Protein AF-B6GC47-F1 (afdb_monomer_lite)

Radius of gyration: 22.87 Å; chains: 1; bounding box: 60×39×68 Å

Structure (mmCIF, N/CA/C/O backbone):
data_AF-B6GC47-F1
#
_entry.id   AF-B6GC47-F1
#
loop_
_atom_site.group_PDB
_atom_site.id
_atom_site.type_symbol
_atom_site.label_atom_id
_atom_site.label_alt_id
_atom_site.label_comp_id
_atom_site.label_asym_id
_atom_site.label_entity_id
_atom_site.label_seq_id
_atom_site.pdbx_PDB_ins_code
_atom_site.Cartn_x
_atom_site.Cartn_y
_atom_site.Cartn_z
_atom_site.occupancy
_atom_site.B_iso_or_equiv
_atom_site.auth_seq_id
_atom_site.auth_comp_id
_atom_site.auth_asym_id
_atom_site.auth_atom_id
_atom_site.pdbx_PDB_model_num
ATOM 1 N N . MET A 1 1 ? -26.285 -20.353 0.749 1.00 41.47 1 MET A N 1
ATOM 2 C CA . MET A 1 1 ? -25.338 -20.316 -0.391 1.00 41.47 1 MET A CA 1
ATOM 3 C C . MET A 1 1 ? -26.107 -19.978 -1.659 1.00 41.47 1 MET A C 1
ATOM 5 O O . MET A 1 1 ? -26.602 -20.890 -2.302 1.00 41.47 1 MET A O 1
ATOM 9 N N . ARG A 1 2 ? -26.284 -18.678 -1.926 1.00 51.19 2 ARG A N 1
ATOM 10 C CA . ARG A 1 2 ? -26.714 -18.020 -3.178 1.00 51.19 2 ARG A CA 1
ATOM 11 C C . ARG A 1 2 ? -27.272 -16.653 -2.781 1.00 51.19 2 ARG A C 1
ATOM 13 O O . ARG A 1 2 ? -28.397 -16.567 -2.314 1.00 51.19 2 ARG A O 1
ATOM 20 N N . HIS A 1 3 ? -26.433 -15.636 -2.889 1.00 36.25 3 HIS A N 1
ATOM 21 C CA . HIS A 1 3 ? -26.833 -14.282 -3.263 1.00 36.25 3 HIS A CA 1
ATOM 22 C C . HIS A 1 3 ? -25.537 -13.534 -3.568 1.00 36.25 3 HIS A C 1
ATOM 24 O O . HIS A 1 3 ? -24.974 -12.840 -2.732 1.00 36.25 3 HIS A O 1
ATOM 30 N N . LEU A 1 4 ? -24.985 -13.813 -4.747 1.00 44.50 4 LEU A N 1
ATOM 31 C CA . LEU A 1 4 ? -24.151 -12.826 -5.412 1.00 44.50 4 LEU A CA 1
ATOM 32 C C . LEU A 1 4 ? -25.151 -11.865 -6.048 1.00 44.50 4 LEU A C 1
ATOM 34 O O . LEU A 1 4 ? -26.002 -12.297 -6.824 1.00 44.50 4 LEU A O 1
ATOM 38 N N . ASP A 1 5 ? -25.124 -10.615 -5.599 1.00 54.94 5 ASP A N 1
ATOM 39 C CA . ASP A 1 5 ? -25.923 -9.530 -6.157 1.00 54.94 5 ASP A CA 1
ATOM 40 C C . ASP A 1 5 ? -25.596 -9.376 -7.646 1.00 54.94 5 ASP A C 1
ATOM 42 O O . ASP A 1 5 ? -24.443 -9.141 -8.013 1.00 54.94 5 ASP A O 1
ATOM 46 N N . GLU A 1 6 ? -26.614 -9.456 -8.505 1.00 45.72 6 GLU A N 1
ATOM 47 C CA . GLU A 1 6 ? -26.477 -9.221 -9.951 1.00 45.72 6 GLU A CA 1
ATOM 48 C C . GLU A 1 6 ? -25.957 -7.810 -10.270 1.00 45.72 6 GLU A C 1
ATOM 50 O O . GLU A 1 6 ? -25.330 -7.593 -11.304 1.00 45.72 6 GLU A O 1
ATOM 55 N N . GLN A 1 7 ? -26.110 -6.864 -9.339 1.00 54.69 7 GLN A N 1
ATOM 56 C CA . GLN A 1 7 ? -25.558 -5.514 -9.469 1.00 54.69 7 GLN A CA 1
ATOM 57 C C . GLN A 1 7 ? -24.021 -5.464 -9.353 1.00 54.69 7 GLN A C 1
ATOM 59 O O . GLN A 1 7 ? -23.408 -4.497 -9.803 1.00 54.69 7 GLN A O 1
ATOM 64 N N . GLN A 1 8 ? -23.371 -6.496 -8.789 1.00 47.94 8 GLN A N 1
ATOM 65 C CA . GLN A 1 8 ? -21.903 -6.607 -8.794 1.00 47.94 8 GLN A CA 1
ATOM 66 C C . GLN A 1 8 ? -21.361 -7.227 -10.087 1.00 47.94 8 GLN A C 1
ATOM 68 O O . GLN A 1 8 ? -20.229 -6.925 -10.461 1.00 47.94 8 GLN A O 1
ATOM 73 N N . LEU A 1 9 ? -22.164 -8.029 -10.798 1.00 44.31 9 LEU A N 1
ATOM 74 C CA . LEU A 1 9 ? -21.812 -8.510 -12.137 1.00 44.31 9 LEU A CA 1
ATOM 75 C C . LEU A 1 9 ? -21.891 -7.395 -13.189 1.00 44.31 9 LEU A C 1
ATOM 77 O O . LEU A 1 9 ? -21.018 -7.322 -14.046 1.00 44.31 9 LEU A O 1
ATOM 81 N N . SER A 1 10 ? -22.840 -6.458 -13.084 1.00 41.75 10 SER A N 1
ATOM 82 C CA . SER A 1 10 ? -22.932 -5.339 -14.040 1.00 41.75 10 SER A CA 1
ATOM 83 C C . SER A 1 10 ? -21.765 -4.344 -13.955 1.00 41.75 10 SER A C 1
ATOM 85 O O . SER A 1 10 ? -21.499 -3.618 -14.907 1.00 41.75 10 SER A O 1
ATOM 87 N N . LEU A 1 11 ? -21.049 -4.310 -12.825 1.00 41.00 11 LEU A N 1
ATOM 88 C CA . LEU A 1 11 ? -19.820 -3.520 -12.661 1.00 41.00 11 LEU A CA 1
ATOM 89 C C . LEU A 1 11 ? -18.596 -4.211 -13.293 1.00 41.00 11 LEU A C 1
ATOM 91 O O . LEU A 1 11 ? -17.600 -3.547 -13.571 1.00 41.00 11 LEU A O 1
ATOM 95 N N . LEU A 1 12 ? -18.683 -5.525 -13.530 1.00 46.50 12 LEU A N 1
ATOM 96 C CA . LEU A 1 12 ? -17.643 -6.341 -14.161 1.00 46.50 12 LEU A CA 1
ATOM 97 C C . LEU A 1 12 ? -17.746 -6.324 -15.697 1.00 46.50 12 LEU A C 1
ATOM 99 O O . LEU A 1 12 ? -16.709 -6.235 -16.350 1.00 46.50 12 LEU A O 1
ATOM 103 N N . ASP A 1 13 ? -18.952 -6.298 -16.276 1.00 43.12 13 ASP A N 1
ATOM 104 C CA . ASP A 1 13 ? -19.114 -6.224 -17.744 1.00 43.12 13 ASP A CA 1
ATOM 105 C C . ASP A 1 13 ? -18.635 -4.884 -18.329 1.00 43.12 13 ASP A C 1
ATOM 107 O O . ASP A 1 13 ? -18.058 -4.845 -19.411 1.00 43.12 13 ASP A O 1
ATOM 111 N N . GLY A 1 14 ? -18.756 -3.780 -17.583 1.00 33.72 14 GLY A N 1
ATOM 112 C CA . GLY A 1 14 ? -18.283 -2.466 -18.040 1.00 33.72 14 GLY A CA 1
ATOM 113 C C . GLY A 1 14 ? -16.755 -2.290 -18.072 1.00 33.72 14 GLY A C 1
ATOM 114 O O . GLY A 1 14 ? -16.272 -1.297 -18.618 1.00 33.72 14 GLY A O 1
ATOM 115 N N . LEU A 1 15 ? -15.988 -3.215 -17.479 1.00 42.25 15 LEU A N 1
ATOM 116 C CA . LEU A 1 15 ? -14.522 -3.147 -17.390 1.00 42.25 15 LEU A CA 1
ATOM 117 C C . LEU A 1 15 ? -13.807 -4.177 -18.275 1.00 42.25 15 LEU A C 1
ATOM 119 O O . LEU A 1 15 ? -12.625 -3.996 -18.547 1.00 42.25 15 LEU A O 1
ATOM 123 N N . ALA A 1 16 ? -14.506 -5.213 -18.749 1.00 34.97 16 ALA A N 1
ATOM 124 C CA . ALA A 1 16 ? -13.933 -6.236 -19.624 1.00 34.97 16 ALA A CA 1
ATOM 125 C C . ALA A 1 16 ? -13.843 -5.804 -21.105 1.00 34.97 16 ALA A C 1
ATOM 127 O O . ALA A 1 16 ? -13.035 -6.350 -21.848 1.00 34.97 16 ALA A O 1
ATOM 128 N N . GLU A 1 17 ? -14.613 -4.800 -21.544 1.00 30.02 17 GLU A N 1
ATOM 129 C CA . GLU A 1 17 ? -14.630 -4.334 -22.947 1.00 30.02 17 GLU A CA 1
ATOM 130 C C . GLU A 1 17 ? -13.623 -3.210 -23.273 1.00 30.02 17 GLU A C 1
ATOM 132 O O . GLU A 1 17 ? -13.679 -2.630 -24.356 1.00 30.02 17 GLU A O 1
ATOM 137 N N . ARG A 1 18 ? -12.689 -2.869 -22.373 1.00 36.06 18 ARG A N 1
ATOM 138 C CA . ARG A 1 18 ? -11.715 -1.777 -22.609 1.00 36.06 18 ARG A CA 1
ATOM 139 C C . ARG A 1 18 ? -10.246 -2.190 -22.665 1.00 36.06 18 ARG A C 1
ATOM 141 O O . ARG A 1 18 ? -9.399 -1.308 -22.791 1.00 36.06 18 ARG A O 1
ATOM 148 N N . ASP A 1 19 ? -9.942 -3.485 -22.673 1.00 35.12 19 ASP A N 1
ATOM 149 C CA . ASP A 1 19 ? -8.585 -3.976 -22.946 1.00 35.12 19 ASP A CA 1
ATOM 150 C C . ASP A 1 19 ? -8.284 -3.974 -24.455 1.00 35.12 19 ASP A C 1
ATOM 152 O O . ASP A 1 19 ? -8.029 -4.999 -25.085 1.00 35.12 19 ASP A O 1
ATOM 156 N N . ASP A 1 20 ? -8.289 -2.776 -25.037 1.00 30.17 20 ASP A N 1
ATOM 157 C CA . ASP A 1 20 ? -7.543 -2.476 -26.253 1.00 30.17 20 ASP A CA 1
ATOM 158 C C . ASP A 1 20 ? -6.164 -1.990 -25.783 1.00 30.17 20 ASP A C 1
ATOM 160 O O . ASP A 1 20 ? -5.954 -0.812 -25.478 1.00 30.17 20 ASP A O 1
ATOM 164 N N . VAL A 1 21 ? -5.221 -2.926 -25.634 1.00 39.41 21 VAL A N 1
ATOM 165 C CA . VAL A 1 21 ? -3.818 -2.633 -25.303 1.00 39.41 21 VAL A CA 1
ATOM 166 C C . VAL A 1 21 ? -3.171 -1.963 -26.520 1.00 39.41 21 VAL A C 1
ATOM 168 O O . VAL A 1 21 ? -2.414 -2.566 -27.278 1.00 39.41 21 VAL A O 1
ATOM 171 N N . ARG A 1 22 ? -3.487 -0.683 -26.734 1.00 32.06 22 ARG A N 1
ATOM 172 C CA . ARG A 1 22 ? -2.639 0.233 -27.497 1.00 32.06 22 ARG A CA 1
ATOM 173 C C . ARG A 1 22 ? -1.556 0.737 -26.565 1.00 32.06 22 ARG A C 1
ATOM 175 O O . ARG A 1 22 ? -1.859 1.254 -25.496 1.00 32.06 22 ARG A O 1
ATOM 182 N N . GLY A 1 23 ? -0.307 0.576 -27.003 1.00 35.31 23 GLY A N 1
ATOM 183 C CA . GLY A 1 23 ? 0.889 1.050 -26.318 1.00 35.31 23 GLY A CA 1
ATOM 184 C C . GLY A 1 23 ? 0.728 2.487 -25.834 1.00 35.31 23 GLY A C 1
ATOM 185 O O . GLY A 1 23 ? 0.808 3.432 -26.614 1.00 35.31 23 GLY A O 1
ATOM 186 N N . GLY A 1 24 ? 0.474 2.624 -24.537 1.00 23.16 24 GLY A N 1
ATOM 187 C CA . GLY A 1 24 ? 0.638 3.864 -23.805 1.00 23.16 24 GLY A CA 1
ATOM 188 C C . GLY A 1 24 ? 2.094 3.966 -23.382 1.00 23.16 24 GLY A C 1
ATOM 189 O O . GLY A 1 24 ? 2.659 3.003 -22.861 1.00 23.16 24 GLY A O 1
ATOM 190 N N . ALA A 1 25 ? 2.694 5.121 -23.652 1.00 26.41 25 ALA A N 1
ATOM 191 C CA . ALA A 1 25 ? 3.994 5.515 -23.133 1.00 26.41 25 ALA A CA 1
ATOM 192 C C . ALA A 1 25 ? 4.097 5.228 -21.620 1.00 26.41 25 ALA A C 1
ATOM 194 O O . ALA A 1 25 ? 3.080 5.293 -20.922 1.00 26.41 25 ALA A O 1
ATOM 195 N N . PRO A 1 26 ? 5.295 4.913 -21.098 1.00 33.62 26 PRO A N 1
ATOM 196 C CA . PRO A 1 26 ? 5.483 4.825 -19.660 1.00 33.62 26 PRO A CA 1
ATOM 197 C C . PRO A 1 26 ? 5.098 6.171 -19.040 1.00 33.62 26 PRO A C 1
ATOM 199 O O . PRO A 1 26 ? 5.547 7.224 -19.485 1.00 33.62 26 PRO A O 1
ATOM 202 N N . ASP A 1 27 ? 4.214 6.102 -18.053 1.00 28.77 27 ASP A N 1
ATOM 203 C CA . ASP A 1 27 ? 3.726 7.224 -17.263 1.00 28.77 27 ASP A CA 1
ATOM 204 C C . ASP A 1 27 ? 4.941 7.946 -16.643 1.00 28.77 27 ASP A C 1
ATOM 206 O O . ASP A 1 27 ? 5.595 7.420 -15.742 1.00 28.77 27 ASP A O 1
ATOM 210 N N . GLU A 1 28 ? 5.286 9.134 -17.154 1.00 28.89 28 GLU A N 1
ATOM 211 C CA . GLU A 1 28 ? 6.428 9.968 -16.723 1.00 28.89 28 GLU A CA 1
ATOM 212 C C . GLU A 1 28 ? 6.291 10.500 -15.274 1.00 28.89 28 GLU A C 1
ATOM 214 O O . GLU A 1 28 ? 7.056 11.357 -14.833 1.00 28.89 28 GLU A O 1
ATOM 219 N N . ALA A 1 29 ? 5.332 9.997 -14.496 1.00 31.33 29 ALA A N 1
ATOM 220 C CA . ALA A 1 29 ? 5.039 10.452 -13.141 1.00 31.33 29 ALA A CA 1
ATOM 221 C C . ALA A 1 29 ? 5.835 9.736 -12.026 1.00 31.33 29 ALA A C 1
ATOM 223 O O . ALA A 1 29 ? 5.747 10.154 -10.871 1.00 31.33 29 ALA A O 1
ATOM 224 N N . ASP A 1 30 ? 6.630 8.702 -12.332 1.00 32.00 30 ASP A N 1
ATOM 225 C CA . ASP A 1 30 ? 7.264 7.844 -11.305 1.00 32.00 30 ASP A CA 1
ATOM 226 C C . ASP A 1 30 ? 8.731 8.219 -10.955 1.00 32.00 30 ASP A C 1
ATOM 228 O O . ASP A 1 30 ? 9.360 7.606 -10.093 1.00 32.00 30 ASP A O 1
ATOM 232 N N . GLU A 1 31 ? 9.295 9.269 -11.570 1.00 26.47 31 GLU A N 1
ATOM 233 C CA . GLU A 1 31 ? 10.715 9.668 -11.412 1.00 26.47 31 GLU A CA 1
ATOM 234 C C . GLU A 1 31 ? 10.960 10.668 -10.244 1.00 26.47 31 GLU A C 1
ATOM 236 O O . GLU A 1 31 ? 12.094 11.076 -9.983 1.00 26.47 31 GLU A O 1
ATOM 241 N N . ALA A 1 32 ? 9.928 11.079 -9.493 1.00 29.34 32 ALA A N 1
ATOM 242 C CA . ALA A 1 32 ? 10.012 12.216 -8.559 1.00 29.34 32 ALA A CA 1
ATOM 243 C C . ALA A 1 32 ? 9.685 11.901 -7.083 1.00 29.34 32 ALA A C 1
ATOM 245 O O . ALA A 1 32 ? 9.032 12.697 -6.411 1.00 29.34 32 ALA A O 1
ATOM 246 N N . HIS A 1 33 ? 10.158 10.777 -6.529 1.00 33.34 33 HIS A N 1
ATOM 247 C CA . HIS A 1 33 ? 10.000 10.485 -5.089 1.00 33.34 33 HIS A CA 1
ATOM 248 C C . HIS A 1 33 ? 11.310 10.173 -4.353 1.00 33.34 33 HIS A C 1
ATOM 250 O O . HIS A 1 33 ? 11.395 9.301 -3.489 1.00 33.34 33 HIS A O 1
ATOM 256 N N . ARG A 1 34 ? 12.360 10.948 -4.644 1.00 28.86 34 ARG A N 1
ATOM 257 C CA . ARG A 1 34 ? 13.545 11.016 -3.780 1.00 28.86 34 ARG A CA 1
ATOM 258 C C . ARG A 1 34 ? 13.278 12.010 -2.639 1.00 28.86 34 ARG A C 1
ATOM 260 O O . ARG A 1 34 ? 13.708 13.156 -2.702 1.00 28.86 34 ARG A O 1
ATOM 267 N N . ALA A 1 35 ? 12.554 11.569 -1.610 1.00 28.75 35 ALA A N 1
ATOM 268 C CA . ALA A 1 35 ? 12.318 12.344 -0.392 1.00 28.75 35 ALA A CA 1
ATOM 269 C C . ALA A 1 35 ? 13.283 11.913 0.729 1.00 28.75 35 ALA A C 1
ATOM 271 O O . ALA A 1 35 ? 13.430 10.728 1.028 1.00 28.75 35 ALA A O 1
ATOM 272 N N . ALA A 1 36 ? 13.966 12.895 1.316 1.00 29.72 36 ALA A N 1
ATOM 273 C CA . ALA A 1 36 ? 14.857 12.747 2.464 1.00 29.72 36 ALA A CA 1
ATOM 274 C C . ALA A 1 36 ? 14.075 12.386 3.749 1.00 29.72 36 ALA A C 1
ATOM 276 O O . ALA A 1 36 ? 12.905 12.758 3.863 1.00 29.72 36 ALA A O 1
ATOM 277 N N . PRO A 1 37 ? 14.693 11.707 4.737 1.00 28.89 37 PRO A N 1
ATOM 278 C CA . PRO A 1 37 ? 14.028 11.400 5.999 1.00 28.89 37 PRO A CA 1
ATOM 279 C C . PRO A 1 37 ? 13.763 12.694 6.779 1.00 28.89 37 PRO A C 1
ATOM 281 O O . PRO A 1 37 ? 14.690 13.435 7.111 1.00 28.89 37 PRO A O 1
ATOM 284 N N . CYS A 1 38 ? 12.490 12.972 7.057 1.00 25.70 38 CYS A N 1
ATOM 285 C CA . CYS A 1 38 ? 12.089 14.079 7.915 1.00 25.70 38 CYS A CA 1
ATOM 286 C C . CYS A 1 38 ? 12.293 13.666 9.379 1.00 25.70 38 CYS A C 1
ATOM 288 O O . CYS A 1 38 ? 11.806 12.625 9.819 1.00 25.70 38 CYS A O 1
ATOM 290 N N . ALA A 1 39 ? 13.076 14.454 10.111 1.00 27.45 39 ALA A N 1
ATOM 291 C CA . ALA A 1 39 ? 13.371 14.233 11.519 1.00 27.45 39 ALA A CA 1
ATOM 292 C C . ALA A 1 39 ? 12.123 14.452 12.394 1.00 27.45 39 ALA A C 1
ATOM 294 O O . ALA A 1 39 ? 11.354 15.386 12.176 1.00 27.45 39 ALA A O 1
ATOM 295 N N . ALA A 1 40 ? 11.940 13.588 13.394 1.00 32.38 40 ALA A N 1
ATOM 296 C CA . ALA A 1 40 ? 10.768 13.567 14.262 1.00 32.38 40 ALA A CA 1
ATOM 297 C C . ALA A 1 40 ? 10.849 14.523 15.475 1.00 32.38 40 ALA A C 1
ATOM 299 O O . ALA A 1 40 ? 11.910 14.692 16.073 1.00 32.38 40 ALA A O 1
ATOM 300 N N . SER A 1 41 ? 9.644 14.940 15.907 1.00 36.72 41 SER A N 1
ATOM 301 C CA . SER A 1 41 ? 9.192 15.384 17.250 1.00 36.72 41 SER A CA 1
ATOM 302 C C . SER A 1 41 ? 9.458 16.833 17.720 1.00 36.72 41 SER A C 1
ATOM 304 O O . SER A 1 41 ? 10.466 17.412 17.325 1.00 36.72 41 SER A O 1
ATOM 306 N N . PRO A 1 42 ? 8.586 17.429 18.591 1.00 46.72 42 PRO A N 1
ATOM 307 C CA . PRO A 1 42 ? 7.762 16.744 19.610 1.00 46.72 42 PRO A CA 1
ATOM 308 C C . PRO A 1 42 ? 6.267 17.138 19.782 1.00 46.72 42 PRO A C 1
ATOM 310 O O . PRO A 1 42 ? 5.848 18.256 19.516 1.00 46.72 42 PRO A O 1
ATOM 313 N N . ALA A 1 43 ? 5.526 16.168 20.345 1.00 31.00 43 ALA A N 1
ATOM 314 C CA . ALA A 1 43 ? 4.468 16.236 21.374 1.00 31.00 43 ALA A CA 1
ATOM 315 C C . ALA A 1 43 ? 3.202 17.121 21.216 1.00 31.00 43 ALA A C 1
ATOM 317 O O . ALA A 1 43 ? 3.273 18.341 21.136 1.00 31.00 43 ALA A O 1
ATOM 318 N N . CYS A 1 44 ? 2.033 16.471 21.377 1.00 28.39 44 CYS A N 1
ATOM 319 C CA . CYS A 1 44 ? 0.972 16.748 22.374 1.00 28.39 44 CYS A CA 1
ATOM 320 C C . CYS A 1 44 ? -0.462 16.586 21.839 1.00 28.39 44 CYS A C 1
ATOM 322 O O . CYS A 1 44 ? -0.900 17.301 20.949 1.00 28.39 44 CYS A O 1
ATOM 324 N N . ALA A 1 45 ? -1.186 15.708 22.541 1.00 33.78 45 ALA A N 1
ATOM 325 C CA . ALA A 1 45 ? -2.594 15.800 22.925 1.00 33.78 45 ALA A CA 1
ATOM 326 C C . ALA A 1 45 ? -3.680 15.896 21.834 1.00 33.78 45 ALA A C 1
ATOM 328 O O . ALA A 1 45 ? -3.734 16.800 21.009 1.00 33.78 45 ALA A O 1
ATOM 329 N N . SER A 1 46 ? -4.620 14.957 21.958 1.00 40.84 46 SER A N 1
ATOM 330 C CA . SER A 1 46 ? -5.964 14.922 21.379 1.00 40.84 46 SER A CA 1
ATOM 331 C C . SER A 1 46 ? -6.536 16.297 21.013 1.00 40.84 46 SER A C 1
ATOM 333 O O . SER A 1 46 ? -7.066 17.005 21.873 1.00 40.84 46 SER A O 1
ATOM 335 N N . ARG A 1 47 ? -6.502 16.636 19.722 1.00 42.97 47 ARG A N 1
ATOM 336 C CA . ARG A 1 47 ? -7.375 17.669 19.162 1.00 42.97 47 ARG A CA 1
ATOM 337 C C . ARG A 1 47 ? -8.689 17.009 18.791 1.00 42.97 47 ARG A C 1
ATOM 339 O O . ARG A 1 47 ? -8.867 16.438 17.718 1.00 42.97 47 ARG A O 1
ATOM 346 N N . ASP A 1 48 ? -9.589 17.020 19.759 1.00 46.06 48 ASP A N 1
ATOM 347 C CA . ASP A 1 48 ? -10.971 16.626 19.561 1.00 46.06 48 ASP A CA 1
ATOM 348 C C . ASP A 1 48 ? -11.654 17.735 18.744 1.00 46.06 48 ASP A C 1
ATOM 350 O O . ASP A 1 48 ? -11.841 18.847 19.236 1.00 46.06 48 ASP A O 1
ATOM 354 N N . GLY A 1 49 ? -11.913 17.478 17.457 1.00 45.66 49 GLY A N 1
ATOM 355 C CA . GLY A 1 49 ? -12.663 18.397 16.591 1.00 45.66 49 GLY A CA 1
ATOM 356 C C . GLY A 1 49 ? -12.270 18.429 15.111 1.00 45.66 49 GLY A C 1
ATOM 357 O O . GLY A 1 49 ? -13.037 18.958 14.311 1.00 45.66 49 GLY A O 1
ATOM 358 N N . ALA A 1 50 ? -11.126 17.863 14.708 1.00 56.56 50 ALA A N 1
ATOM 359 C CA . ALA A 1 50 ? -10.769 17.804 13.290 1.00 56.56 50 ALA A CA 1
ATOM 360 C C . ALA A 1 50 ? -11.670 16.793 12.559 1.00 56.56 50 ALA A C 1
ATOM 362 O O . ALA A 1 50 ? -11.673 15.594 12.858 1.00 56.56 50 ALA A O 1
ATOM 363 N N . GLN A 1 51 ? -12.477 17.291 11.623 1.00 75.00 51 GLN A N 1
ATOM 364 C CA . GLN A 1 51 ? -13.326 16.465 10.773 1.00 75.00 51 GLN A CA 1
ATOM 365 C C . GLN A 1 51 ? -12.448 15.679 9.791 1.00 75.00 51 GLN A C 1
ATOM 367 O O . GLN A 1 51 ? -11.505 16.225 9.220 1.00 75.00 51 GLN A O 1
ATOM 372 N N . ALA A 1 52 ? -12.737 14.387 9.620 1.00 83.44 52 ALA A N 1
ATOM 373 C CA . ALA A 1 52 ? -12.017 13.551 8.668 1.00 83.44 52 ALA A CA 1
ATOM 374 C C . ALA A 1 52 ? -12.258 14.065 7.242 1.00 83.44 52 ALA A C 1
ATOM 376 O O . ALA A 1 52 ? -13.409 14.267 6.853 1.00 83.44 52 ALA A O 1
ATOM 377 N N . VAL A 1 53 ? -11.187 14.263 6.474 1.00 93.62 53 VAL A N 1
ATOM 378 C CA . VAL A 1 53 ? -11.278 14.732 5.077 1.00 93.62 53 VAL A CA 1
ATOM 379 C C . VAL A 1 53 ? -11.357 13.553 4.106 1.00 93.62 53 VAL A C 1
ATOM 381 O O . VAL A 1 53 ? -11.921 13.653 3.018 1.00 93.62 53 VAL A O 1
ATOM 384 N N . ALA A 1 54 ? -10.813 12.408 4.518 1.00 94.94 54 ALA A N 1
ATOM 385 C CA . ALA A 1 54 ? -10.855 11.158 3.779 1.00 94.94 54 ALA A CA 1
ATOM 386 C C . ALA A 1 54 ? -10.795 9.959 4.734 1.00 94.94 54 ALA A C 1
ATOM 388 O O . ALA A 1 54 ? -10.525 10.091 5.932 1.00 94.94 54 ALA A O 1
ATOM 389 N N . TYR A 1 55 ? -10.991 8.773 4.171 1.00 96.44 55 TYR A N 1
ATOM 390 C CA . TYR A 1 55 ? -10.808 7.497 4.839 1.00 96.44 55 TYR A CA 1
ATOM 391 C C . TYR A 1 55 ? -9.814 6.637 4.066 1.00 96.44 55 TYR A C 1
ATOM 393 O O . TYR A 1 55 ? -9.713 6.709 2.838 1.00 96.44 55 TYR A O 1
ATOM 401 N N . VAL A 1 56 ? -9.097 5.788 4.793 1.00 97.19 56 VAL A N 1
ATOM 402 C CA . VAL A 1 56 ? -8.161 4.815 4.230 1.00 97.19 56 VAL A CA 1
ATOM 403 C C . VAL A 1 56 ? -8.424 3.421 4.768 1.00 97.19 56 VAL A C 1
ATOM 405 O O . VAL A 1 56 ? -8.801 3.244 5.924 1.00 97.19 56 VAL A O 1
ATOM 408 N N . SER A 1 57 ? -8.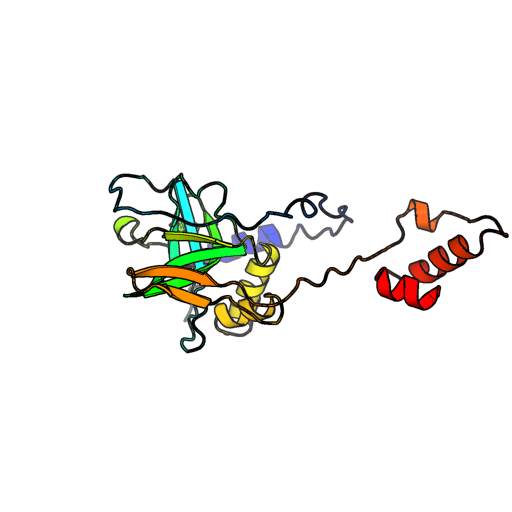206 2.427 3.916 1.00 96.31 57 SER A N 1
ATOM 409 C CA . SER A 1 57 ? -8.205 1.015 4.279 1.00 96.31 57 SER A CA 1
ATOM 410 C C . SER A 1 57 ? -6.755 0.578 4.473 1.00 96.31 57 SER A C 1
ATOM 412 O O . SER A 1 57 ? -5.931 0.748 3.570 1.00 96.31 57 SER A O 1
ATOM 414 N N . VAL A 1 58 ? -6.431 0.075 5.662 1.00 95.31 58 VAL A N 1
ATOM 415 C CA . VAL A 1 58 ? -5.060 -0.194 6.107 1.00 95.31 58 VAL A CA 1
ATOM 416 C C . VAL A 1 58 ? -4.890 -1.674 6.429 1.00 95.31 58 VAL A C 1
ATOM 418 O O . VAL A 1 58 ? -5.600 -2.228 7.268 1.00 95.31 58 VAL A O 1
ATOM 421 N N . VAL A 1 59 ? -3.912 -2.313 5.791 1.00 93.38 59 VAL A N 1
ATOM 422 C CA . VAL A 1 59 ? -3.489 -3.678 6.124 1.00 93.38 59 VAL A CA 1
ATOM 423 C C . VAL A 1 59 ? -2.396 -3.609 7.176 1.00 93.38 59 VAL A C 1
ATOM 425 O O . VAL A 1 59 ? -1.363 -2.982 6.961 1.00 93.38 59 VAL A O 1
ATOM 428 N N . ILE A 1 60 ? -2.620 -4.266 8.309 1.00 90.31 60 ILE A N 1
ATOM 429 C CA . ILE A 1 60 ? -1.654 -4.341 9.406 1.00 90.31 60 ILE A CA 1
ATOM 430 C C . ILE A 1 60 ? -0.915 -5.676 9.291 1.00 90.31 60 ILE A C 1
ATOM 432 O O . ILE A 1 60 ? -1.531 -6.740 9.368 1.00 90.31 60 ILE A O 1
ATOM 436 N N . ASP A 1 61 ? 0.402 -5.629 9.101 1.00 79.19 61 ASP A N 1
ATOM 437 C CA . ASP A 1 61 ? 1.241 -6.824 8.979 1.00 79.19 61 ASP A CA 1
ATOM 438 C C . ASP A 1 61 ? 1.789 -7.234 10.351 1.00 79.19 61 ASP A C 1
ATOM 440 O O . ASP A 1 61 ? 2.873 -6.831 10.765 1.00 79.19 61 ASP A O 1
ATOM 444 N N . ILE A 1 62 ? 1.008 -8.026 11.091 1.00 80.81 62 ILE A N 1
ATOM 445 C CA . ILE A 1 62 ? 1.466 -8.673 12.327 1.00 80.81 62 ILE A CA 1
ATOM 446 C C . ILE A 1 62 ? 1.781 -10.134 11.986 1.00 80.81 62 ILE A C 1
ATOM 448 O O . ILE A 1 62 ? 0.846 -10.918 11.835 1.00 80.81 62 ILE A O 1
ATOM 452 N N . PRO A 1 63 ? 3.059 -10.558 11.936 1.00 65.00 63 PRO A N 1
ATOM 453 C CA . PRO A 1 63 ? 3.437 -11.903 11.489 1.00 65.00 63 PRO A CA 1
ATOM 454 C C . PRO A 1 63 ? 2.757 -13.049 12.250 1.00 65.00 63 PRO A C 1
ATOM 456 O O . PRO A 1 63 ? 2.514 -14.108 11.686 1.00 65.00 63 PRO A O 1
ATOM 459 N N . ALA A 1 64 ? 2.423 -12.836 13.527 1.00 65.94 64 ALA A N 1
ATOM 460 C CA . ALA A 1 64 ? 1.755 -13.821 14.377 1.00 65.94 64 ALA A CA 1
ATOM 461 C C . ALA A 1 64 ? 0.218 -13.847 14.232 1.00 65.94 64 ALA A C 1
ATOM 463 O O . ALA A 1 64 ? -0.448 -14.624 14.917 1.00 65.94 64 ALA A O 1
ATOM 464 N N . ARG A 1 65 ? -0.375 -12.972 13.410 1.00 67.19 65 ARG A N 1
ATOM 465 C CA . ARG A 1 65 ? -1.824 -12.879 13.204 1.00 67.19 65 ARG A CA 1
ATOM 466 C C . ARG A 1 65 ? -2.127 -12.865 11.711 1.00 67.19 65 ARG A C 1
ATOM 468 O O . ARG A 1 65 ? -1.798 -11.911 11.018 1.00 67.19 65 ARG A O 1
ATOM 475 N N . ALA A 1 66 ? -2.833 -13.888 11.240 1.00 65.88 66 ALA A N 1
ATOM 476 C CA . ALA A 1 66 ? -3.382 -13.923 9.888 1.00 65.88 66 ALA A CA 1
ATOM 477 C C . ALA A 1 66 ? -4.568 -12.945 9.772 1.00 65.88 66 ALA A C 1
ATOM 479 O O . ALA A 1 66 ? -5.736 -13.334 9.818 1.00 65.88 66 ALA A O 1
ATOM 480 N N . LEU A 1 67 ? -4.270 -11.647 9.696 1.00 72.94 67 LEU A N 1
ATOM 481 C CA . LEU A 1 67 ? -5.271 -10.617 9.444 1.00 72.94 67 LEU A CA 1
ATOM 482 C C . LEU A 1 67 ? -5.665 -10.679 7.969 1.00 72.94 67 LEU A C 1
ATOM 484 O O . LEU A 1 67 ? -4.857 -10.426 7.079 1.00 72.94 67 LEU A O 1
ATOM 488 N N . SER A 1 68 ? -6.909 -11.083 7.733 1.00 71.12 68 SER A N 1
ATOM 489 C CA . SER A 1 68 ? -7.416 -11.338 6.381 1.00 71.12 68 SER A CA 1
ATOM 490 C C . SER A 1 68 ? -8.063 -10.104 5.755 1.00 71.12 68 SER A C 1
ATOM 492 O O . SER A 1 68 ? -8.083 -9.983 4.535 1.00 71.12 68 SER A O 1
ATOM 494 N N . GLU A 1 69 ? -8.546 -9.172 6.578 1.00 83.75 69 GLU A N 1
ATOM 495 C CA . GLU A 1 69 ? -9.268 -7.981 6.137 1.00 83.75 69 GLU A CA 1
ATOM 496 C C . GLU A 1 69 ? -8.513 -6.702 6.521 1.00 83.75 69 GLU A C 1
ATOM 498 O O . GLU A 1 69 ? -7.874 -6.653 7.579 1.00 83.75 69 GLU A O 1
ATOM 503 N N . PRO A 1 70 ? -8.569 -5.662 5.674 1.00 92.19 70 PRO A N 1
ATOM 504 C CA . PRO A 1 70 ? -8.018 -4.362 6.009 1.00 92.19 70 PRO A CA 1
ATOM 505 C C . PRO A 1 70 ? -8.941 -3.600 6.974 1.00 92.19 70 PRO A C 1
ATOM 507 O O . PRO A 1 70 ? -10.151 -3.810 7.017 1.00 92.19 70 PRO A O 1
ATOM 510 N N . PHE A 1 71 ? -8.364 -2.681 7.744 1.00 93.88 71 PHE A N 1
ATOM 511 C CA . PHE A 1 71 ? -9.067 -1.884 8.747 1.00 93.88 71 PHE A CA 1
ATOM 512 C C . PHE A 1 71 ? -9.242 -0.444 8.267 1.00 93.88 71 PHE A C 1
ATOM 514 O O . PHE A 1 71 ? -8.300 0.160 7.755 1.00 93.88 71 PHE A O 1
ATOM 521 N N . ALA A 1 72 ? -10.432 0.122 8.459 1.00 95.62 72 ALA A N 1
ATOM 522 C CA . ALA A 1 72 ? -10.706 1.504 8.089 1.00 95.62 72 ALA A CA 1
ATOM 523 C C . ALA A 1 72 ? -10.181 2.494 9.141 1.00 95.62 72 ALA A C 1
ATOM 525 O O . ALA A 1 72 ? -10.411 2.319 10.342 1.00 95.62 72 ALA A O 1
ATOM 526 N N . TYR A 1 73 ? -9.538 3.562 8.672 1.00 96.12 73 TYR A N 1
ATOM 527 C CA . TYR A 1 73 ? -9.081 4.683 9.485 1.00 96.12 73 TYR A CA 1
ATOM 528 C C . TYR A 1 73 ? -9.450 6.018 8.839 1.00 96.12 73 TYR A C 1
ATOM 530 O O . TYR A 1 73 ? -9.502 6.147 7.617 1.00 96.12 73 TYR A O 1
ATOM 538 N N . ALA A 1 74 ? -9.697 7.018 9.677 1.00 96.25 74 ALA A N 1
ATOM 539 C CA . ALA A 1 74 ? -9.940 8.389 9.257 1.00 96.25 74 ALA A CA 1
ATOM 540 C C . ALA A 1 74 ? -8.618 9.140 9.047 1.00 96.25 74 ALA A C 1
ATOM 542 O O . ALA A 1 74 ? -7.676 8.988 9.833 1.00 96.25 74 ALA A O 1
ATOM 543 N N . VAL A 1 75 ? -8.580 9.968 8.004 1.00 95.88 75 VAL A N 1
ATOM 544 C CA . VAL A 1 75 ? -7.459 10.844 7.654 1.00 95.88 75 VAL A CA 1
ATOM 545 C C . VAL A 1 75 ? -7.810 12.274 8.047 1.00 95.88 75 VAL A C 1
ATOM 547 O O . VAL A 1 75 ? -8.828 12.823 7.615 1.00 95.88 75 VAL A O 1
ATOM 550 N N . GLU A 1 76 ? -6.969 12.864 8.889 1.00 93.94 76 GLU A N 1
ATOM 551 C CA . GLU A 1 76 ? -7.063 14.273 9.274 1.00 93.94 76 GLU A CA 1
ATOM 552 C C . GLU A 1 76 ? -6.486 15.182 8.174 1.00 93.94 76 GLU A C 1
ATOM 554 O O . GLU A 1 76 ? -5.657 14.716 7.387 1.00 93.94 76 GLU A O 1
ATOM 559 N N . PRO A 1 77 ? -6.877 16.471 8.121 1.00 92.44 77 PRO A N 1
ATOM 560 C CA . PRO A 1 77 ? -6.388 17.404 7.101 1.00 92.44 77 PRO A CA 1
ATOM 561 C C . PRO A 1 77 ? -4.856 17.465 7.012 1.00 92.44 77 PRO A C 1
ATOM 563 O O . PRO A 1 77 ? -4.303 17.565 5.923 1.00 92.44 77 PRO A O 1
ATOM 566 N N . GLU A 1 78 ? -4.169 17.328 8.151 1.00 92.44 78 GLU A N 1
ATOM 567 C CA . GLU A 1 78 ? -2.701 17.334 8.258 1.00 92.44 78 GLU A CA 1
ATOM 568 C C . GLU A 1 78 ? -2.027 16.228 7.422 1.00 92.44 78 GLU A C 1
ATOM 570 O O . GLU A 1 78 ? -0.875 16.362 7.016 1.00 92.44 78 GLU A O 1
ATOM 575 N N . HIS A 1 79 ? -2.753 15.148 7.129 1.00 92.56 79 HIS A N 1
ATOM 576 C CA . HIS A 1 79 ? -2.251 13.980 6.411 1.00 92.56 79 HIS A CA 1
ATOM 577 C C . HIS A 1 79 ? -2.917 13.781 5.041 1.00 92.56 79 HIS A C 1
ATOM 579 O O . HIS A 1 79 ? -2.731 12.738 4.415 1.00 92.56 79 HIS A O 1
ATOM 585 N N . GLU A 1 80 ? -3.725 14.731 4.563 1.00 92.00 80 GLU A N 1
ATOM 586 C CA . GLU A 1 80 ? -4.522 14.545 3.345 1.00 92.00 80 GLU A CA 1
ATOM 587 C C . GLU A 1 80 ? -3.657 14.312 2.095 1.00 92.00 80 GLU A C 1
ATOM 589 O O . GLU A 1 80 ? -3.970 13.451 1.266 1.00 92.00 80 GLU A O 1
ATOM 594 N N . GLU A 1 81 ? -2.566 15.066 1.966 1.00 92.19 81 GLU A N 1
ATOM 595 C CA . GLU A 1 81 ? -1.663 14.982 0.816 1.00 92.19 81 GLU A CA 1
ATOM 596 C C . GLU A 1 81 ? -0.707 13.791 0.925 1.00 92.19 81 GLU A C 1
ATOM 598 O O . GLU A 1 81 ? -0.459 13.097 -0.062 1.00 92.19 81 GLU A O 1
ATOM 603 N N . SER A 1 82 ? -0.208 13.508 2.130 1.00 93.56 82 SER A N 1
ATOM 604 C CA . SER A 1 82 ? 0.800 12.473 2.375 1.00 93.56 82 SER A CA 1
ATOM 605 C C . SER A 1 82 ? 0.219 11.063 2.486 1.00 93.56 82 SER A C 1
ATOM 607 O O . SER A 1 82 ? 0.918 10.095 2.195 1.00 93.56 82 SER A O 1
ATOM 609 N N . CYS A 1 83 ? -1.051 10.906 2.868 1.00 94.88 83 CYS A N 1
ATOM 610 C CA . CYS A 1 83 ? -1.680 9.599 3.055 1.00 94.88 83 CYS A CA 1
ATOM 611 C C . CYS A 1 83 ? -2.237 9.041 1.732 1.00 94.88 83 CYS A C 1
ATOM 613 O O . CYS A 1 83 ? -3.444 9.049 1.488 1.00 94.88 83 CYS A O 1
ATOM 615 N N . GLN A 1 84 ? -1.345 8.554 0.864 1.00 96.19 84 GLN A N 1
ATOM 616 C CA . GLN A 1 84 ? -1.691 7.883 -0.398 1.00 96.19 84 GLN A CA 1
ATOM 617 C C . GLN A 1 84 ? -1.611 6.351 -0.298 1.00 96.19 84 GLN A C 1
ATOM 619 O O . GLN A 1 84 ? -1.096 5.793 0.669 1.00 96.19 84 GLN A O 1
ATOM 624 N N . VAL A 1 85 ? -2.120 5.647 -1.314 1.00 96.75 85 VAL A N 1
ATOM 625 C CA . VAL A 1 85 ? -1.972 4.183 -1.416 1.00 96.75 85 VAL A CA 1
ATOM 626 C C . VAL A 1 85 ? -0.489 3.806 -1.472 1.00 96.75 85 VAL A C 1
ATOM 628 O O . VAL A 1 85 ? 0.290 4.456 -2.160 1.00 96.75 85 VAL A O 1
ATOM 631 N N . GLY A 1 86 ? -0.109 2.760 -0.738 1.00 94.25 86 GLY A N 1
ATOM 632 C CA . GLY A 1 86 ? 1.270 2.287 -0.610 1.00 94.25 86 GLY A CA 1
ATOM 633 C C . GLY A 1 86 ? 2.016 2.833 0.600 1.00 94.25 86 GLY A C 1
ATOM 634 O O . GLY A 1 86 ? 3.005 2.237 1.023 1.00 94.25 86 GLY A O 1
ATOM 635 N N . VAL A 1 87 ? 1.560 3.952 1.164 1.00 94.50 87 VAL A N 1
ATOM 636 C CA . VAL A 1 87 ? 2.217 4.633 2.285 1.00 94.50 87 VAL A CA 1
ATOM 637 C C . VAL A 1 87 ? 2.179 3.773 3.543 1.00 94.50 87 VAL A C 1
ATOM 639 O O . VAL A 1 87 ? 1.184 3.097 3.825 1.00 94.50 87 VAL A O 1
ATOM 642 N N . THR A 1 88 ? 3.268 3.830 4.314 1.00 93.56 88 THR A N 1
ATOM 643 C CA . THR A 1 88 ? 3.321 3.208 5.639 1.00 93.56 88 THR A CA 1
ATOM 644 C C . THR A 1 88 ? 2.808 4.199 6.674 1.00 93.56 88 THR A C 1
ATOM 646 O O . THR A 1 88 ? 3.322 5.310 6.781 1.00 93.56 88 THR A O 1
ATOM 649 N N . VAL A 1 89 ? 1.808 3.800 7.451 1.00 94.88 89 VAL A N 1
ATOM 650 C CA . VAL A 1 89 ? 1.161 4.623 8.480 1.00 94.88 89 VAL A CA 1
ATOM 651 C C . VAL A 1 89 ? 1.289 3.977 9.853 1.00 94.88 89 VAL A C 1
ATOM 653 O O . VAL A 1 89 ? 1.322 2.753 9.978 1.00 94.88 89 VAL A O 1
ATOM 656 N N . LEU A 1 90 ? 1.321 4.801 10.898 1.00 94.25 90 LEU A N 1
ATOM 657 C CA . LEU A 1 90 ? 1.168 4.352 12.276 1.00 94.25 90 LEU A CA 1
ATOM 658 C C . LEU A 1 90 ? -0.301 4.427 12.661 1.00 94.25 90 LEU A C 1
ATOM 660 O O . LEU A 1 90 ? -0.929 5.486 12.584 1.00 94.25 90 LEU A O 1
ATOM 664 N N . VAL A 1 91 ? -0.852 3.305 13.114 1.00 94.50 91 VAL A N 1
ATOM 665 C CA . VAL A 1 91 ? -2.268 3.211 13.461 1.00 94.50 91 VAL A CA 1
ATOM 666 C C . VAL A 1 91 ? -2.477 2.608 14.845 1.00 94.50 91 VAL A C 1
ATOM 668 O O . VAL A 1 91 ? -1.771 1.677 15.241 1.00 94.50 91 VAL A O 1
ATOM 671 N N . PRO A 1 92 ? -3.461 3.102 15.616 1.00 94.25 92 PRO A N 1
ATOM 672 C CA . PRO A 1 92 ? -3.855 2.448 16.851 1.00 94.25 92 PRO A CA 1
ATOM 673 C C . PRO A 1 92 ? -4.551 1.114 16.545 1.00 94.25 92 PRO A C 1
ATOM 675 O O . PRO A 1 92 ? -5.606 1.073 15.903 1.00 94.25 92 PRO A O 1
ATOM 678 N N . PHE A 1 93 ? -4.011 0.021 17.082 1.00 91.25 93 PHE A N 1
ATOM 679 C CA . PHE A 1 93 ? -4.569 -1.323 16.953 1.00 91.25 93 PHE A CA 1
ATOM 680 C C . PHE A 1 93 ? -4.671 -2.005 18.323 1.00 91.25 93 PHE A C 1
ATOM 682 O O . PHE A 1 93 ? -3.684 -2.326 18.989 1.00 91.25 93 PHE A O 1
ATOM 689 N N . GLY A 1 94 ? -5.905 -2.191 18.799 1.00 88.62 94 GLY A N 1
ATOM 690 C CA . GLY A 1 94 ? -6.155 -2.624 20.175 1.00 88.62 94 GLY A CA 1
ATOM 691 C C . GLY A 1 94 ? -5.554 -1.651 21.198 1.00 88.62 94 GLY A C 1
ATOM 692 O O . GLY A 1 94 ? -5.983 -0.501 21.276 1.00 88.62 94 GLY A O 1
ATOM 693 N N . ARG A 1 95 ? -4.581 -2.133 21.985 1.00 87.38 95 ARG A N 1
ATOM 694 C CA . ARG A 1 95 ? -3.853 -1.371 23.025 1.00 87.38 95 ARG A CA 1
ATOM 695 C C . ARG A 1 95 ? -2.460 -0.898 22.581 1.00 87.38 95 ARG A C 1
ATOM 697 O O . ARG A 1 95 ? -1.697 -0.412 23.411 1.00 87.38 95 ARG A O 1
ATOM 704 N N . ARG A 1 96 ? -2.100 -1.115 21.316 1.00 88.62 96 ARG A N 1
ATOM 705 C CA . ARG A 1 96 ? -0.768 -0.852 20.755 1.00 88.62 96 ARG A CA 1
ATOM 706 C C . ARG A 1 96 ? -0.893 0.094 19.563 1.00 88.62 96 ARG A C 1
ATOM 708 O O . ARG A 1 96 ? -1.999 0.338 19.078 1.00 88.62 96 ARG A O 1
ATOM 715 N N . VAL A 1 97 ? 0.238 0.611 19.104 1.00 91.81 97 VAL A N 1
ATOM 716 C CA . VAL A 1 97 ? 0.363 1.257 17.795 1.00 91.81 97 VAL A CA 1
ATOM 717 C C . VAL A 1 97 ? 1.177 0.322 16.919 1.00 91.81 97 VAL A C 1
ATOM 719 O O . VAL A 1 97 ? 2.199 -0.187 17.369 1.00 91.81 97 VAL A O 1
ATOM 722 N N . GLU A 1 98 ? 0.701 0.093 15.704 1.00 91.81 98 GLU A N 1
ATOM 723 C CA . GLU A 1 98 ? 1.317 -0.814 14.740 1.00 91.81 98 GLU A CA 1
ATOM 724 C C . GLU A 1 98 ? 1.529 -0.087 13.411 1.00 91.81 98 GLU A C 1
ATOM 726 O O . GLU A 1 98 ? 0.830 0.886 13.106 1.00 91.81 98 GLU A O 1
ATOM 731 N N . ALA A 1 99 ? 2.499 -0.563 12.632 1.00 92.00 99 ALA A N 1
ATOM 732 C CA . ALA A 1 99 ? 2.683 -0.122 11.260 1.00 92.00 99 ALA A CA 1
ATOM 733 C C . ALA A 1 99 ? 1.652 -0.823 10.375 1.00 92.00 99 ALA A C 1
ATOM 735 O O . ALA A 1 99 ? 1.394 -2.022 10.510 1.00 92.00 99 ALA A O 1
ATOM 736 N N . GLY A 1 100 ? 1.063 -0.064 9.464 1.00 92.56 100 GLY A N 1
ATOM 737 C CA . GLY A 1 100 ? 0.146 -0.581 8.468 1.00 92.56 100 GLY A CA 1
ATOM 738 C C . GLY A 1 100 ? 0.381 0.066 7.117 1.00 92.56 100 GLY A C 1
ATOM 739 O O . GLY A 1 100 ? 0.983 1.132 7.012 1.00 92.56 100 GLY A O 1
ATOM 740 N N . TYR A 1 101 ? -0.119 -0.590 6.084 1.00 94.00 101 TYR A N 1
ATOM 741 C CA . TYR A 1 101 ? -0.007 -0.147 4.707 1.00 94.00 101 TYR A CA 1
ATOM 742 C C . TYR A 1 101 ? -1.357 0.303 4.182 1.00 94.00 101 TYR A C 1
ATOM 744 O O . TYR A 1 101 ? -2.333 -0.447 4.252 1.00 94.00 101 TYR A O 1
ATOM 752 N N . VAL A 1 102 ? -1.412 1.506 3.620 1.00 96.00 102 VAL A N 1
ATOM 753 C CA . VAL A 1 102 ? -2.622 2.001 2.960 1.00 96.00 102 VAL A CA 1
ATOM 754 C C . VAL A 1 102 ? -2.827 1.231 1.655 1.00 96.00 102 VAL A C 1
ATOM 756 O O . VAL A 1 102 ? -2.008 1.316 0.744 1.00 96.00 102 VAL A O 1
ATOM 759 N N . VAL A 1 103 ? -3.926 0.487 1.541 1.00 95.56 103 VAL A N 1
ATOM 760 C CA . VAL A 1 103 ? -4.260 -0.303 0.338 1.00 95.56 103 VAL A CA 1
ATOM 761 C C . VAL A 1 103 ? -5.402 0.296 -0.478 1.00 95.56 103 VAL A C 1
ATOM 763 O O . VAL A 1 103 ? -5.551 -0.026 -1.655 1.00 95.56 103 VAL A O 1
ATOM 766 N N . ALA A 1 104 ? -6.197 1.179 0.124 1.00 96.25 104 ALA A N 1
ATOM 767 C CA . ALA A 1 104 ? -7.235 1.944 -0.555 1.00 96.25 104 ALA A CA 1
ATOM 768 C C . ALA A 1 104 ? -7.483 3.269 0.174 1.00 96.25 104 ALA A C 1
ATOM 770 O O . ALA A 1 104 ? -7.278 3.364 1.385 1.00 96.25 104 ALA A O 1
ATOM 771 N N . ARG A 1 105 ? -7.960 4.270 -0.564 1.00 95.88 105 ARG A N 1
ATOM 772 C CA . ARG A 1 105 ? -8.338 5.592 -0.058 1.00 95.88 105 ARG A CA 1
ATOM 773 C C . ARG A 1 105 ? -9.644 6.019 -0.716 1.00 95.88 105 ARG A C 1
ATOM 775 O O . ARG A 1 105 ? -9.820 5.778 -1.907 1.00 95.88 105 ARG A O 1
ATOM 782 N N . ALA A 1 106 ? -10.524 6.657 0.044 1.00 95.19 106 ALA A N 1
ATOM 783 C CA . ALA A 1 106 ? -11.804 7.157 -0.441 1.00 95.19 106 ALA A CA 1
ATOM 784 C C . ALA A 1 106 ? -12.269 8.382 0.355 1.00 95.19 106 ALA A C 1
ATOM 786 O O . ALA A 1 106 ? -11.769 8.645 1.451 1.00 95.19 106 ALA A O 1
ATOM 787 N N . ARG A 1 107 ? -13.233 9.139 -0.185 1.00 93.00 107 ARG A N 1
ATOM 788 C CA . ARG A 1 107 ? -13.844 10.269 0.542 1.00 93.00 107 ARG A CA 1
ATOM 789 C C . ARG A 1 107 ? -14.936 9.804 1.495 1.00 93.00 107 ARG A C 1
ATOM 791 O O . ARG A 1 107 ? -15.093 10.381 2.565 1.00 93.00 107 ARG A O 1
ATOM 798 N N . SER A 1 108 ? -15.658 8.754 1.114 1.00 91.62 108 SER A N 1
ATOM 799 C CA . SER A 1 108 ? -16.667 8.118 1.953 1.00 91.62 108 SER A CA 1
ATOM 800 C C . SER A 1 108 ? -16.176 6.775 2.483 1.00 91.62 108 SER A C 1
ATOM 802 O O . SER A 1 108 ? -15.425 6.060 1.823 1.00 91.62 108 SER A O 1
ATOM 804 N N . LEU A 1 109 ? -16.629 6.413 3.680 1.00 91.81 109 LEU A N 1
ATOM 805 C CA . LEU A 1 109 ? -16.300 5.140 4.315 1.00 91.81 109 LEU A CA 1
ATOM 806 C C . LEU A 1 109 ? -16.891 3.944 3.551 1.00 91.81 109 LEU A C 1
ATOM 808 O O . LEU A 1 109 ? -16.239 2.912 3.439 1.00 91.81 109 LEU A O 1
ATOM 812 N N . ASP A 1 110 ? -18.079 4.101 2.961 1.00 91.19 110 ASP A N 1
ATOM 813 C CA . ASP A 1 110 ? -18.763 3.033 2.213 1.00 91.19 110 ASP A CA 1
ATOM 814 C C . ASP A 1 110 ? -18.080 2.671 0.885 1.00 91.19 110 ASP A C 1
ATOM 816 O O . ASP A 1 110 ? -18.334 1.605 0.324 1.00 91.19 110 ASP A O 1
ATOM 820 N N . GLU A 1 111 ? -17.204 3.543 0.385 1.00 91.75 111 GLU A N 1
ATOM 821 C CA . GLU A 1 111 ? -16.396 3.306 -0.815 1.00 91.75 111 GLU A CA 1
ATOM 822 C C . GLU A 1 111 ? -15.150 2.457 -0.514 1.00 91.75 111 GLU A C 1
ATOM 824 O O . GLU A 1 111 ? -14.516 1.935 -1.434 1.00 91.75 111 GLU A O 1
ATOM 829 N N . LEU A 1 112 ? -14.775 2.303 0.763 1.00 92.06 112 LEU A N 1
ATOM 830 C CA . LEU A 1 112 ? -13.607 1.515 1.133 1.00 92.06 112 LEU A CA 1
ATOM 831 C C . LEU A 1 112 ? -13.903 0.004 1.118 1.00 92.06 112 LEU A C 1
ATOM 833 O O . LEU A 1 112 ? -14.926 -0.448 1.647 1.00 92.06 112 LEU A O 1
ATOM 837 N N . PRO A 1 113 ? -12.963 -0.820 0.615 1.00 85.88 113 PRO A N 1
ATOM 838 C CA . PRO A 1 113 ? -13.066 -2.272 0.702 1.00 85.88 113 PRO A CA 1
ATOM 839 C C . PRO A 1 113 ? -13.193 -2.731 2.159 1.00 85.88 113 PRO A C 1
ATOM 841 O O . PRO A 1 113 ? -12.354 -2.384 2.991 1.00 85.88 113 PRO A O 1
ATOM 844 N N . GLY A 1 114 ? -14.227 -3.525 2.454 1.00 81.31 114 GLY A N 1
ATOM 845 C CA . GLY A 1 114 ? -14.456 -4.110 3.781 1.00 81.31 114 GLY A CA 1
ATOM 846 C C . GLY A 1 114 ? -15.046 -3.159 4.831 1.00 81.31 114 GLY A C 1
ATOM 847 O O . GLY A 1 114 ? -15.241 -3.578 5.966 1.00 81.31 114 GLY A O 1
ATOM 848 N N . ALA A 1 115 ? -15.361 -1.907 4.478 1.00 86.94 115 ALA A N 1
ATOM 849 C CA . ALA A 1 115 ? -15.837 -0.900 5.436 1.00 86.94 115 ALA A CA 1
ATOM 850 C C . ALA A 1 115 ? -17.317 -0.505 5.271 1.00 86.94 115 ALA A C 1
ATOM 852 O O . ALA A 1 115 ? -17.798 0.391 5.965 1.00 86.94 115 ALA A O 1
ATOM 853 N N . ARG A 1 116 ? -18.054 -1.168 4.372 1.00 85.25 116 ARG A N 1
ATOM 854 C CA . ARG A 1 116 ? -19.467 -0.863 4.116 1.00 85.25 116 ARG A CA 1
ATOM 855 C C . ARG A 1 116 ? -20.304 -1.045 5.383 1.00 85.25 116 ARG A C 1
ATOM 857 O O . ARG A 1 116 ? -20.280 -2.114 5.993 1.00 85.25 116 ARG A O 1
ATOM 864 N N . GLY A 1 117 ? -21.062 -0.015 5.757 1.00 85.06 117 GLY A N 1
ATOM 865 C CA . GLY A 1 117 ? -21.909 -0.043 6.955 1.00 85.06 117 GLY A CA 1
ATOM 866 C C . GLY A 1 117 ? -21.154 0.066 8.286 1.00 85.06 117 GLY A C 1
ATOM 867 O O . GLY A 1 117 ? -21.748 -0.157 9.344 1.00 85.06 117 GLY A O 1
ATOM 868 N N . VAL A 1 118 ? -19.861 0.404 8.268 1.00 88.06 118 VAL A N 1
ATOM 869 C CA . VAL A 1 118 ? -19.137 0.786 9.486 1.00 88.06 118 VAL A CA 1
ATOM 870 C C . VAL A 1 118 ? -19.624 2.166 9.931 1.00 88.06 118 VAL A C 1
ATOM 872 O O . VAL A 1 118 ? -19.729 3.087 9.132 1.00 88.06 118 VAL A O 1
ATOM 875 N N . ASP A 1 119 ? -19.917 2.322 11.220 1.00 89.25 119 ASP A N 1
ATOM 876 C CA . ASP A 1 119 ? -20.279 3.621 11.791 1.00 89.25 119 ASP A CA 1
ATOM 877 C C . ASP A 1 119 ? -19.041 4.545 11.840 1.00 89.25 119 ASP A C 1
ATOM 879 O O . ASP A 1 119 ? -18.056 4.184 12.502 1.00 89.25 119 ASP A O 1
ATOM 883 N N . PRO A 1 120 ? -19.074 5.737 11.207 1.00 88.44 120 PRO A N 1
ATOM 884 C CA . PRO A 1 120 ? -17.977 6.702 11.242 1.00 88.44 120 PRO A CA 1
ATOM 885 C C . PRO A 1 120 ? -17.505 7.068 12.654 1.00 88.44 120 PRO A C 1
ATOM 887 O O . PRO A 1 120 ? -16.319 7.329 12.841 1.00 88.44 120 PRO A O 1
ATOM 890 N N . SER A 1 121 ? -18.386 7.041 13.662 1.00 88.62 121 SER A N 1
ATOM 891 C CA . SER A 1 121 ? -18.031 7.357 15.056 1.00 88.62 121 SER A CA 1
ATOM 892 C C . SER A 1 121 ? -17.080 6.332 15.691 1.00 88.62 121 SER A C 1
ATOM 894 O O . SER A 1 121 ? -16.366 6.632 16.649 1.00 88.62 121 SER A O 1
ATOM 896 N N . ARG A 1 122 ? -17.046 5.110 15.145 1.00 90.69 122 ARG A N 1
ATOM 897 C CA . ARG A 1 122 ? -16.202 4.000 15.609 1.00 90.69 122 ARG A CA 1
ATOM 898 C C . ARG A 1 122 ? -14.866 3.930 14.875 1.00 90.69 122 ARG A C 1
ATOM 900 O O . ARG A 1 122 ? -13.993 3.157 15.281 1.00 90.69 122 ARG A O 1
ATOM 907 N N . VAL A 1 123 ? -14.709 4.702 13.801 1.00 93.25 123 VAL A N 1
ATOM 908 C CA . VAL A 1 123 ? -13.489 4.734 12.999 1.00 93.25 123 VAL A CA 1
ATOM 909 C C . VAL A 1 123 ? -12.418 5.513 13.751 1.00 93.25 123 VAL A C 1
ATOM 911 O O . VAL A 1 123 ? -12.581 6.681 14.098 1.00 93.25 123 VAL A O 1
ATOM 914 N N . LYS A 1 124 ? -11.292 4.848 14.015 1.00 95.12 124 LYS A N 1
ATOM 915 C CA . LYS A 1 124 ? -10.128 5.494 14.625 1.00 95.12 124 LYS A CA 1
ATOM 916 C C . LYS A 1 124 ? -9.387 6.328 13.584 1.00 95.12 124 LYS A C 1
ATOM 918 O O . LYS A 1 124 ? -9.473 6.067 12.388 1.00 95.12 124 LYS A O 1
ATOM 923 N N . ARG A 1 125 ? -8.612 7.305 14.042 1.00 95.00 125 ARG A N 1
ATOM 924 C CA . ARG A 1 125 ? -7.775 8.138 13.172 1.00 95.00 125 ARG A CA 1
ATOM 925 C C . ARG A 1 125 ? -6.397 7.513 12.985 1.00 95.00 125 ARG A C 1
ATOM 927 O O . ARG A 1 125 ? -5.931 6.774 13.863 1.00 95.00 125 ARG A O 1
ATOM 934 N N . ILE A 1 126 ? -5.763 7.798 11.851 1.00 95.38 126 ILE A N 1
ATOM 935 C CA . ILE A 1 126 ? -4.333 7.525 11.689 1.00 95.38 126 ILE A CA 1
ATOM 936 C C . ILE A 1 126 ? -3.552 8.377 12.691 1.00 95.38 126 ILE A C 1
ATOM 938 O O . ILE A 1 126 ? -3.951 9.497 13.003 1.00 95.38 126 ILE A O 1
ATOM 942 N N . ARG A 1 127 ? -2.471 7.826 13.240 1.00 93.38 127 ARG A N 1
ATOM 943 C CA . ARG A 1 127 ? -1.633 8.553 14.194 1.00 93.38 127 ARG A CA 1
ATOM 944 C C . ARG A 1 127 ? -0.568 9.373 13.478 1.00 93.38 127 ARG A C 1
ATOM 946 O O . ARG A 1 127 ? -0.306 10.483 13.914 1.00 93.38 127 ARG A O 1
ATOM 953 N N . ASP A 1 128 ? 0.066 8.790 12.463 1.00 93.44 128 ASP A N 1
ATOM 954 C CA . ASP A 1 128 ? 1.163 9.423 11.728 1.00 93.44 128 ASP A CA 1
ATOM 955 C C . ASP A 1 128 ? 1.415 8.720 10.382 1.00 93.44 128 ASP A C 1
ATOM 957 O O . ASP A 1 128 ? 1.056 7.547 10.208 1.00 93.44 128 ASP A O 1
ATOM 961 N N . VAL A 1 129 ? 2.076 9.415 9.458 1.00 94.31 129 VAL A N 1
ATOM 962 C CA . VAL A 1 129 ? 2.605 8.871 8.203 1.00 94.31 129 VAL A CA 1
ATOM 963 C C . VAL A 1 129 ? 4.093 8.571 8.387 1.00 94.31 129 VAL A C 1
ATOM 965 O O . VAL A 1 129 ? 4.919 9.467 8.512 1.00 94.31 129 VAL A O 1
ATOM 968 N N . ALA A 1 130 ? 4.443 7.287 8.405 1.00 91.38 130 ALA A N 1
ATOM 969 C CA . ALA A 1 130 ? 5.764 6.817 8.809 1.00 91.38 130 ALA A CA 1
ATOM 970 C C . ALA A 1 130 ? 6.803 6.794 7.680 1.00 91.38 130 ALA A C 1
ATOM 972 O O . ALA A 1 130 ? 7.982 7.046 7.922 1.00 91.38 130 ALA A O 1
ATOM 973 N N . ALA A 1 131 ? 6.397 6.417 6.464 1.00 90.06 131 ALA A N 1
ATOM 974 C CA . ALA A 1 131 ? 7.313 6.276 5.334 1.00 90.06 131 ALA A CA 1
ATOM 975 C C . ALA A 1 131 ? 6.600 6.439 3.990 1.00 90.06 131 ALA A C 1
ATOM 977 O O . ALA A 1 131 ? 5.399 6.182 3.878 1.00 90.06 131 ALA A O 1
ATOM 978 N N . ALA A 1 132 ? 7.381 6.811 2.973 1.00 90.44 132 ALA A N 1
ATOM 979 C CA . ALA A 1 132 ? 6.949 6.923 1.583 1.00 90.44 132 ALA A CA 1
ATOM 980 C C . ALA A 1 132 ? 6.289 5.625 1.061 1.00 90.44 132 ALA A C 1
ATOM 982 O O . ALA A 1 132 ? 6.466 4.557 1.663 1.00 90.44 132 ALA A O 1
ATOM 983 N N . PRO A 1 133 ? 5.534 5.694 -0.053 1.00 91.19 133 PRO A N 1
ATOM 984 C CA . PRO A 1 133 ? 4.872 4.526 -0.617 1.00 91.19 133 PRO A CA 1
ATOM 985 C C . PRO A 1 133 ? 5.837 3.361 -0.867 1.00 91.19 133 PRO A C 1
ATOM 987 O O . PRO A 1 133 ? 6.827 3.505 -1.578 1.00 91.19 133 PRO A O 1
ATOM 990 N N . ALA A 1 134 ? 5.537 2.196 -0.292 1.00 87.81 134 ALA A N 1
ATOM 991 C CA . ALA A 1 134 ? 6.321 0.975 -0.483 1.00 87.81 134 ALA A CA 1
ATOM 992 C C . ALA A 1 134 ? 5.893 0.180 -1.730 1.00 87.81 134 ALA A C 1
ATOM 994 O O . ALA A 1 134 ? 6.616 -0.704 -2.180 1.00 87.81 134 ALA A O 1
ATOM 995 N N . PHE A 1 135 ? 4.705 0.467 -2.265 1.00 91.56 135 PHE A N 1
ATOM 996 C CA . PHE A 1 135 ? 4.126 -0.189 -3.435 1.00 91.56 135 PHE A CA 1
ATOM 997 C C . PHE A 1 135 ? 3.094 0.720 -4.116 1.00 91.56 135 PHE A C 1
ATOM 999 O O . PHE A 1 135 ? 2.645 1.709 -3.540 1.00 91.56 135 PHE A O 1
ATOM 1006 N N . SER A 1 136 ? 2.685 0.367 -5.335 1.00 93.88 136 SER A N 1
ATOM 1007 C CA . SER A 1 136 ? 1.728 1.143 -6.130 1.00 93.88 136 SER A CA 1
ATOM 1008 C C . SER A 1 136 ? 0.273 0.700 -5.926 1.00 93.88 136 SER A C 1
ATOM 1010 O O . SER A 1 136 ? -0.022 -0.383 -5.413 1.00 93.88 136 SER A O 1
ATOM 1012 N N . SER A 1 137 ? -0.681 1.493 -6.421 1.00 94.69 137 SER A N 1
ATOM 1013 C CA . SER A 1 137 ? -2.097 1.092 -6.435 1.00 94.69 137 SER A CA 1
ATOM 1014 C C . SER A 1 137 ? -2.350 -0.187 -7.248 1.00 94.69 137 SER A C 1
ATOM 1016 O O . SER A 1 137 ? -3.244 -0.965 -6.910 1.00 94.69 137 SER A O 1
ATOM 1018 N N . ALA A 1 138 ? -1.552 -0.440 -8.293 1.00 95.56 138 ALA A N 1
ATOM 1019 C CA . ALA A 1 138 ? -1.616 -1.673 -9.071 1.00 95.56 138 ALA A CA 1
ATOM 1020 C C . ALA A 1 138 ? -1.197 -2.886 -8.230 1.00 95.56 138 ALA A C 1
ATOM 1022 O O . ALA A 1 138 ? -1.910 -3.890 -8.218 1.00 95.56 138 ALA A O 1
ATOM 1023 N N . SER A 1 139 ? -0.120 -2.761 -7.448 1.00 94.44 139 SER A N 1
ATOM 1024 C CA . SER A 1 139 ? 0.302 -3.784 -6.486 1.00 94.44 139 SER A CA 1
ATOM 1025 C C . SER A 1 139 ? -0.786 -4.062 -5.445 1.00 94.44 139 SER A C 1
ATOM 1027 O O . SER A 1 139 ? -1.102 -5.219 -5.179 1.00 94.44 139 SER A O 1
ATOM 1029 N N . ALA A 1 140 ? -1.440 -3.025 -4.911 1.00 95.00 140 ALA A N 1
ATOM 1030 C CA . ALA A 1 140 ? -2.555 -3.200 -3.978 1.00 95.00 140 ALA A CA 1
ATOM 1031 C C . ALA A 1 140 ? -3.714 -4.002 -4.603 1.00 95.00 140 ALA A C 1
ATOM 1033 O O . ALA A 1 140 ? -4.213 -4.955 -4.001 1.00 95.00 140 ALA A O 1
ATOM 1034 N N . ARG A 1 141 ? -4.116 -3.664 -5.839 1.00 95.56 141 ARG A N 1
ATOM 1035 C CA . ARG A 1 141 ? -5.154 -4.403 -6.581 1.00 95.56 141 ARG A CA 1
ATOM 1036 C C . ARG A 1 141 ? -4.757 -5.858 -6.821 1.00 95.56 141 ARG A C 1
ATOM 1038 O O . ARG A 1 141 ? -5.595 -6.744 -6.646 1.00 95.56 141 ARG A O 1
ATOM 1045 N N . LEU A 1 142 ? -3.494 -6.106 -7.169 1.00 96.69 142 LEU A N 1
ATOM 1046 C CA . LEU A 1 142 ? -2.958 -7.453 -7.338 1.00 96.69 142 LEU A CA 1
ATOM 1047 C C . LEU A 1 142 ? -3.002 -8.240 -6.022 1.00 96.69 142 LEU A C 1
ATOM 1049 O O . LEU A 1 142 ? -3.450 -9.382 -6.023 1.00 96.69 142 LEU A O 1
ATOM 1053 N N . ALA A 1 143 ? -2.625 -7.633 -4.894 1.00 94.50 143 ALA A N 1
ATOM 1054 C CA . ALA A 1 143 ? -2.711 -8.270 -3.580 1.00 94.50 143 ALA A CA 1
ATOM 1055 C C . ALA A 1 143 ? -4.155 -8.656 -3.222 1.00 94.50 143 ALA A C 1
ATOM 1057 O O . ALA A 1 143 ? -4.401 -9.783 -2.792 1.00 94.50 143 ALA A O 1
ATOM 1058 N N . PHE A 1 144 ? -5.124 -7.768 -3.473 1.00 93.94 144 PHE A N 1
ATOM 1059 C CA . PHE A 1 144 ? -6.546 -8.083 -3.306 1.00 93.94 144 PHE A CA 1
ATOM 1060 C C . PHE A 1 144 ? -7.006 -9.225 -4.213 1.00 93.94 144 PHE A C 1
ATOM 1062 O O . PHE A 1 144 ? -7.756 -10.096 -3.773 1.00 93.94 144 PHE A O 1
ATOM 1069 N N . TRP A 1 145 ? -6.583 -9.229 -5.479 1.00 95.50 145 TRP A N 1
ATOM 1070 C CA . TRP A 1 145 ? -6.895 -10.317 -6.398 1.00 95.50 145 TRP A CA 1
ATOM 1071 C C . TRP A 1 145 ? -6.307 -11.642 -5.899 1.00 95.50 145 TRP A C 1
ATOM 1073 O O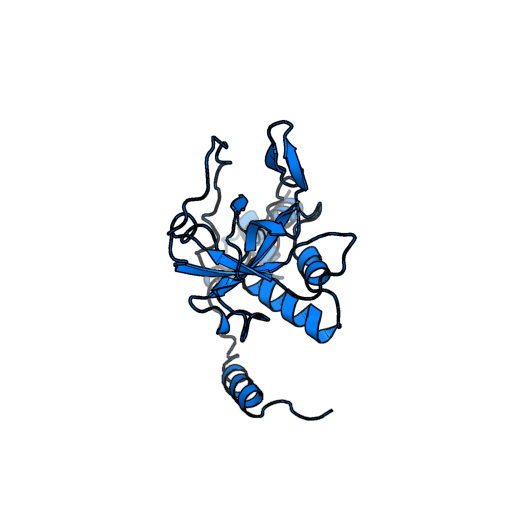 . TRP A 1 145 ? -7.061 -12.601 -5.770 1.00 95.50 145 TRP A O 1
ATOM 1083 N N . MET A 1 146 ? -5.022 -11.681 -5.524 1.00 95.81 14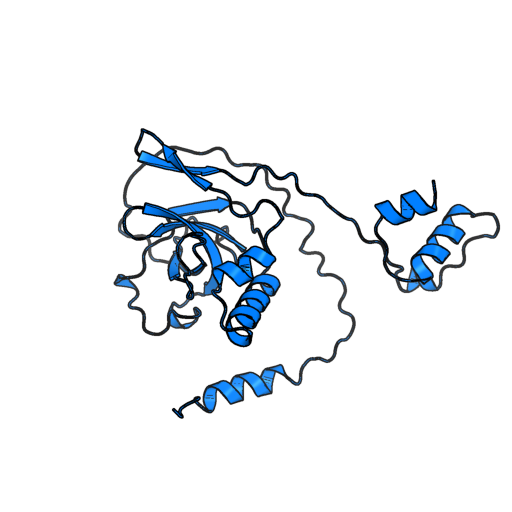6 MET A N 1
ATOM 1084 C CA . MET A 1 146 ? -4.354 -12.881 -5.002 1.00 95.81 146 MET A CA 1
ATOM 1085 C C . MET A 1 146 ? -5.052 -13.415 -3.751 1.00 95.81 146 MET A C 1
ATOM 1087 O O . MET A 1 146 ? -5.364 -14.601 -3.684 1.00 95.81 146 MET A O 1
ATOM 1091 N N . SER A 1 147 ? -5.354 -12.534 -2.795 1.00 93.19 147 SER A N 1
ATOM 1092 C CA . SER A 1 147 ? -6.040 -12.900 -1.554 1.00 93.19 147 SER A CA 1
ATOM 1093 C C . SER A 1 147 ? -7.394 -13.555 -1.834 1.00 93.19 147 SER A C 1
ATOM 1095 O O . SER A 1 147 ? -7.698 -14.600 -1.263 1.00 93.19 147 SER A O 1
ATOM 1097 N N . ARG A 1 148 ? -8.175 -13.013 -2.781 1.00 92.06 148 ARG A N 1
ATOM 1098 C CA . ARG A 1 148 ? -9.463 -13.602 -3.184 1.00 92.06 148 ARG A CA 1
ATOM 1099 C C . ARG A 1 148 ? -9.314 -14.903 -3.971 1.00 92.06 148 ARG A C 1
ATOM 1101 O O . ARG A 1 148 ? -10.069 -15.833 -3.716 1.00 92.06 148 ARG A O 1
ATOM 1108 N N . GLN A 1 149 ? -8.389 -14.965 -4.929 1.00 96.50 149 GLN A N 1
ATOM 1109 C CA . GLN A 1 149 ? -8.215 -16.142 -5.788 1.00 96.50 149 GLN A CA 1
ATOM 1110 C C . GLN A 1 149 ? -7.681 -17.346 -5.020 1.00 96.50 149 GLN A C 1
ATOM 1112 O O . GLN A 1 149 ? -8.135 -18.466 -5.231 1.00 96.50 149 GLN A O 1
ATOM 1117 N N . TYR A 1 150 ? -6.727 -17.110 -4.124 1.00 93.94 150 TYR A N 1
ATOM 1118 C CA . TYR A 1 150 ? -6.030 -18.170 -3.402 1.00 93.94 150 TYR A CA 1
ATOM 1119 C C . TYR A 1 150 ? -6.503 -18.331 -1.958 1.00 93.94 150 TYR A C 1
ATOM 1121 O O . TYR A 1 150 ? -5.962 -19.162 -1.237 1.00 93.94 150 TYR A O 1
ATOM 1129 N N . VAL A 1 151 ? -7.512 -17.559 -1.534 1.00 92.12 151 VAL A N 1
ATOM 1130 C CA . VAL A 1 151 ? -8.057 -17.575 -0.164 1.00 92.12 151 VAL A CA 1
ATOM 1131 C C . VAL A 1 151 ? -6.936 -17.405 0.875 1.00 92.12 151 VAL A C 1
ATOM 1133 O O . VAL A 1 151 ? -6.897 -18.063 1.912 1.00 92.12 151 VAL A O 1
ATOM 1136 N N . ALA A 1 152 ? -5.983 -16.527 0.561 1.00 90.50 152 ALA A N 1
ATOM 1137 C CA . ALA A 1 152 ? -4.819 -16.243 1.391 1.00 90.50 152 ALA A CA 1
ATOM 1138 C C . ALA A 1 152 ? -5.012 -14.920 2.153 1.00 90.50 152 ALA A C 1
ATOM 1140 O O . ALA A 1 152 ? -5.680 -14.012 1.637 1.00 90.50 152 ALA A O 1
ATOM 1141 N N . PRO A 1 153 ? -4.430 -14.761 3.357 1.00 90.75 153 PRO A N 1
ATOM 1142 C CA . PRO A 1 153 ? -4.472 -13.495 4.080 1.00 90.75 153 PRO A CA 1
ATOM 1143 C C . PRO A 1 153 ? -3.920 -12.347 3.228 1.00 90.75 153 PRO A C 1
ATOM 1145 O O . PRO A 1 153 ? -2.845 -12.458 2.637 1.00 90.75 153 PRO A O 1
ATOM 1148 N N . LEU A 1 154 ? -4.626 -11.215 3.189 1.00 90.94 154 LEU A N 1
ATOM 1149 C CA . LEU A 1 154 ? -4.207 -10.066 2.383 1.00 90.94 154 LEU A CA 1
ATOM 1150 C C . LEU A 1 154 ? -2.812 -9.552 2.774 1.00 90.94 154 LEU A C 1
ATOM 1152 O O . LEU A 1 154 ? -2.050 -9.137 1.903 1.00 90.94 154 LEU A O 1
ATOM 1156 N N . SER A 1 155 ? -2.449 -9.628 4.058 1.00 89.25 155 SER A N 1
ATOM 1157 C CA . SER A 1 155 ? -1.107 -9.280 4.540 1.00 89.25 155 SER A CA 1
ATOM 1158 C C . SER A 1 155 ? -0.009 -10.170 3.945 1.00 89.25 155 SER A C 1
ATOM 1160 O O . SER A 1 155 ? 1.065 -9.678 3.611 1.00 89.25 155 SER A O 1
ATOM 1162 N N . GLU A 1 156 ? -0.268 -11.464 3.740 1.00 89.50 156 GLU A N 1
ATOM 1163 C CA . GLU A 1 156 ? 0.664 -12.382 3.072 1.00 89.50 156 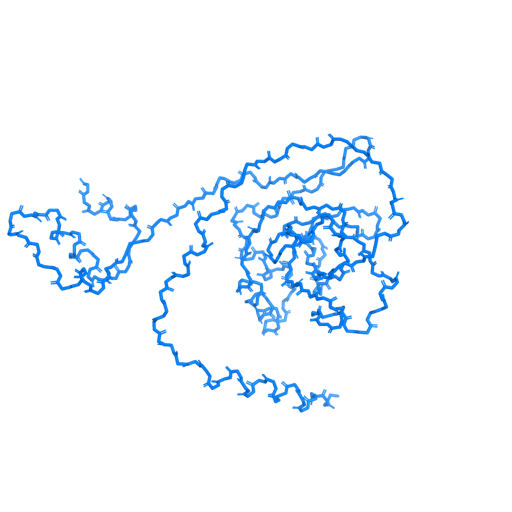GLU A CA 1
ATOM 1164 C C . GLU A 1 156 ? 0.840 -12.037 1.601 1.00 89.50 156 GLU A C 1
ATOM 1166 O O . GLU A 1 156 ? 1.969 -11.895 1.135 1.00 89.50 156 GLU A O 1
ATOM 1171 N N . CYS A 1 157 ? -0.268 -11.824 0.894 1.00 92.06 157 CYS A N 1
ATOM 1172 C CA . CYS A 1 157 ? -0.249 -11.405 -0.501 1.00 92.06 157 CYS A CA 1
ATOM 1173 C C . CYS A 1 157 ? 0.494 -10.077 -0.692 1.00 92.06 157 CYS A C 1
ATOM 1175 O O . CYS A 1 157 ? 1.241 -9.924 -1.655 1.00 92.06 157 CYS A O 1
ATOM 1177 N N . LEU A 1 158 ? 0.316 -9.126 0.229 1.00 90.50 158 LEU A N 1
ATOM 1178 C CA . LEU A 1 158 ? 0.968 -7.824 0.159 1.00 90.50 158 LEU A CA 1
ATOM 1179 C C . LEU A 1 158 ? 2.476 -7.914 0.423 1.00 90.50 158 LEU A C 1
ATOM 1181 O O . LEU A 1 158 ? 3.246 -7.252 -0.266 1.00 90.50 158 LEU A O 1
ATOM 1185 N N . ARG A 1 159 ? 2.916 -8.770 1.357 1.00 87.75 159 ARG A N 1
ATOM 1186 C CA . ARG A 1 159 ? 4.344 -8.985 1.651 1.00 87.75 159 ARG A CA 1
ATOM 1187 C C . ARG A 1 159 ? 5.153 -9.453 0.444 1.00 87.75 159 ARG A C 1
ATOM 1189 O O . ARG A 1 159 ? 6.324 -9.109 0.352 1.00 87.75 159 ARG A O 1
ATOM 1196 N N . LEU A 1 160 ? 4.538 -10.184 -0.488 1.00 89.81 160 LEU A N 1
ATOM 1197 C CA . LEU A 1 160 ? 5.187 -10.604 -1.738 1.00 89.81 160 LEU A CA 1
ATOM 1198 C C . LEU A 1 160 ? 5.541 -9.427 -2.658 1.00 89.81 160 LEU A C 1
ATOM 1200 O O . LEU A 1 160 ? 6.385 -9.569 -3.537 1.00 89.81 160 LEU A O 1
ATOM 1204 N N . LEU A 1 161 ? 4.876 -8.286 -2.473 1.00 90.31 161 LEU A N 1
ATOM 1205 C CA . LEU A 1 161 ? 5.043 -7.079 -3.281 1.00 90.31 161 LEU A CA 1
ATOM 1206 C C . LEU A 1 161 ? 5.930 -6.037 -2.589 1.00 90.31 161 LEU A C 1
ATOM 1208 O O . LEU A 1 161 ? 6.240 -5.010 -3.188 1.00 90.31 161 LEU A O 1
ATOM 1212 N N . LEU A 1 162 ? 6.321 -6.290 -1.337 1.00 86.31 162 LEU A N 1
ATOM 1213 C CA . LEU A 1 162 ? 7.254 -5.449 -0.602 1.00 86.31 162 LEU A CA 1
ATOM 1214 C C . LEU A 1 162 ? 8.699 -5.835 -0.950 1.00 86.31 162 LEU A C 1
ATOM 1216 O O . LEU A 1 162 ? 8.982 -7.010 -1.201 1.00 86.31 162 LEU A O 1
ATOM 1220 N N . PRO A 1 163 ? 9.635 -4.872 -0.940 1.00 76.31 163 PRO A N 1
ATOM 1221 C CA . PRO A 1 163 ? 11.042 -5.170 -1.159 1.00 76.31 163 PRO A CA 1
ATOM 1222 C C . PRO A 1 163 ? 11.570 -6.213 -0.151 1.00 76.31 163 PRO A C 1
ATOM 1224 O O . PRO A 1 163 ? 11.119 -6.264 1.002 1.00 76.31 163 PRO A O 1
ATOM 1227 N N . PRO A 1 164 ? 12.540 -7.053 -0.566 1.00 71.25 164 PRO A N 1
ATOM 1228 C CA . PRO A 1 164 ? 13.113 -8.085 0.293 1.00 71.25 164 PRO A CA 1
ATOM 1229 C C . PRO A 1 164 ? 13.728 -7.458 1.546 1.00 71.25 164 PRO A C 1
ATOM 1231 O O . PRO A 1 164 ? 14.351 -6.408 1.465 1.00 71.25 164 PRO A O 1
ATOM 1234 N N . GLY A 1 165 ? 13.550 -8.104 2.701 1.00 68.81 165 GLY A N 1
ATOM 1235 C CA . GLY A 1 165 ? 13.868 -7.550 4.027 1.00 68.81 165 GLY A CA 1
ATOM 1236 C C . GLY A 1 165 ? 12.692 -6.842 4.718 1.00 68.81 165 GLY A C 1
ATOM 1237 O O . GLY A 1 165 ? 12.783 -6.561 5.909 1.00 68.81 165 GLY A O 1
ATOM 1238 N N . GLY A 1 166 ? 11.558 -6.711 4.022 1.00 68.06 166 GLY A N 1
ATOM 1239 C CA . GLY A 1 166 ? 10.219 -6.677 4.612 1.00 68.06 166 GLY A CA 1
ATOM 1240 C C . GLY A 1 166 ? 9.829 -5.407 5.369 1.00 68.06 166 GLY A C 1
ATOM 1241 O O . GLY A 1 166 ? 10.488 -4.375 5.296 1.00 68.06 166 GLY A O 1
ATOM 1242 N N . ALA A 1 167 ? 8.691 -5.496 6.061 1.00 72.19 167 ALA A N 1
ATOM 1243 C CA . ALA A 1 167 ? 8.095 -4.415 6.833 1.00 72.19 167 ALA A CA 1
ATOM 1244 C C . ALA A 1 167 ? 9.032 -3.887 7.928 1.00 72.19 167 ALA A C 1
ATOM 1246 O O . ALA A 1 167 ? 9.671 -4.664 8.641 1.00 72.19 167 ALA A O 1
ATOM 1247 N N . GLY A 1 168 ? 9.089 -2.561 8.084 1.00 77.06 168 GLY A N 1
ATOM 1248 C CA . GLY A 1 168 ? 9.781 -1.942 9.210 1.00 77.06 168 GLY A CA 1
ATOM 1249 C C . GLY A 1 168 ? 9.104 -2.265 10.543 1.00 77.06 168 GLY A C 1
ATOM 1250 O O . GLY A 1 168 ? 7.989 -2.791 10.596 1.00 77.06 168 GLY A O 1
ATOM 1251 N N . LYS A 1 169 ? 9.782 -1.958 11.646 1.00 83.06 169 LYS A N 1
ATOM 1252 C CA . LYS A 1 169 ? 9.302 -2.261 13.000 1.00 83.06 169 LYS A CA 1
ATOM 1253 C C . LYS A 1 169 ? 8.802 -1.002 13.682 1.00 83.06 169 LYS A C 1
ATOM 1255 O O . LYS A 1 169 ? 9.387 0.063 13.533 1.00 83.06 169 LYS A O 1
ATOM 1260 N N . VAL A 1 170 ? 7.752 -1.133 14.487 1.00 86.62 170 VAL A N 1
ATOM 1261 C CA . VAL A 1 170 ? 7.364 -0.064 15.411 1.00 86.62 170 VAL A CA 1
ATOM 1262 C C . VAL A 1 170 ? 8.037 -0.309 16.753 1.00 86.62 170 VAL A C 1
ATOM 1264 O O . VAL A 1 170 ? 7.828 -1.346 17.384 1.00 86.62 170 VAL A O 1
ATOM 1267 N N . VAL A 1 171 ? 8.832 0.659 17.199 1.00 87.56 171 VAL A N 1
ATOM 1268 C CA . VAL A 1 171 ? 9.496 0.643 18.503 1.00 87.56 171 VAL A CA 1
ATOM 1269 C C . VAL A 1 171 ? 8.787 1.62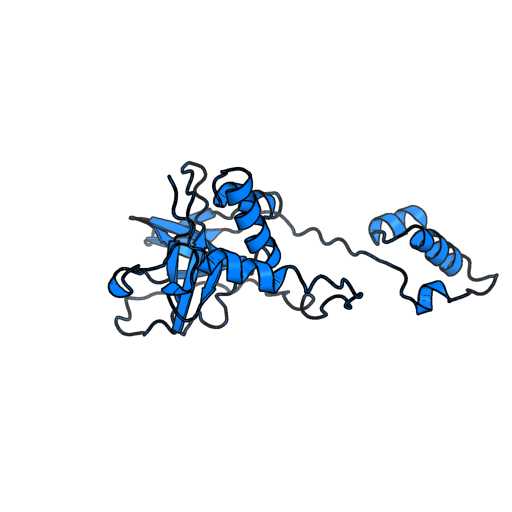6 19.421 1.00 87.56 171 VAL A C 1
ATOM 1271 O O . VAL A 1 171 ? 8.470 2.748 19.027 1.00 87.56 171 VAL A O 1
ATOM 1274 N N . ARG A 1 172 ? 8.519 1.199 20.656 1.00 87.62 172 ARG A N 1
ATOM 1275 C CA . ARG A 1 172 ? 7.987 2.073 21.700 1.00 87.62 172 ARG A CA 1
ATOM 1276 C C . ARG A 1 172 ? 9.146 2.630 22.526 1.00 87.62 172 ARG A C 1
ATOM 1278 O O . ARG A 1 172 ? 9.874 1.848 23.131 1.00 87.62 172 ARG A O 1
ATOM 1285 N N . GLY A 1 173 ? 9.292 3.951 22.548 1.00 85.69 173 GLY A N 1
ATOM 1286 C CA . GLY A 1 173 ? 10.259 4.653 23.390 1.00 85.69 173 GLY A CA 1
ATOM 1287 C C . GLY A 1 173 ? 9.888 4.589 24.874 1.00 85.69 173 GLY A C 1
ATOM 1288 O O . GLY A 1 173 ? 8.734 4.333 25.236 1.00 85.69 173 GLY A O 1
ATOM 1289 N N . GLU A 1 174 ? 10.868 4.830 25.746 1.00 83.38 174 GLU A N 1
ATOM 1290 C CA . GLU A 1 174 ? 10.676 4.856 27.208 1.00 83.38 174 GLU A CA 1
ATOM 1291 C C . GLU A 1 174 ? 9.709 5.967 27.654 1.00 83.38 174 GLU A C 1
ATOM 1293 O O . GLU A 1 174 ? 8.975 5.812 28.628 1.00 83.38 174 GLU A O 1
ATOM 1298 N N . ASP A 1 175 ? 9.638 7.048 26.879 1.00 85.00 175 ASP A N 1
ATOM 1299 C CA . ASP A 1 175 ? 8.702 8.168 27.016 1.00 85.00 175 ASP A CA 1
ATOM 1300 C C . ASP A 1 175 ? 7.264 7.831 26.567 1.00 85.00 175 ASP A C 1
ATOM 1302 O O . ASP A 1 175 ? 6.357 8.659 26.655 1.00 85.00 175 ASP A O 1
ATOM 1306 N N . GLY A 1 176 ? 7.032 6.611 26.073 1.00 79.19 176 GLY A N 1
ATOM 1307 C CA . GLY A 1 176 ? 5.746 6.172 25.541 1.00 79.19 176 GLY A CA 1
ATOM 1308 C C . GLY A 1 176 ? 5.466 6.627 24.107 1.00 79.19 176 GLY A C 1
ATOM 1309 O O . GLY A 1 176 ? 4.370 6.356 23.601 1.00 79.19 176 GLY A O 1
ATOM 1310 N N . SER A 1 177 ? 6.429 7.271 23.440 1.00 83.75 177 SER A N 1
ATOM 1311 C CA . SER A 1 177 ? 6.363 7.547 22.006 1.00 83.75 177 SER A CA 1
ATOM 1312 C C . SER A 1 177 ? 6.465 6.247 21.194 1.00 83.75 177 SER A C 1
ATOM 1314 O O . SER A 1 177 ? 6.887 5.205 21.692 1.00 83.75 177 SER A O 1
ATOM 1316 N N . TYR A 1 178 ? 6.017 6.287 19.940 1.00 85.94 178 TYR A N 1
ATOM 1317 C CA . TYR A 1 178 ? 6.159 5.183 18.992 1.00 85.94 178 TYR A CA 1
ATOM 1318 C C . TYR A 1 178 ? 6.883 5.726 17.770 1.00 85.94 178 TYR A C 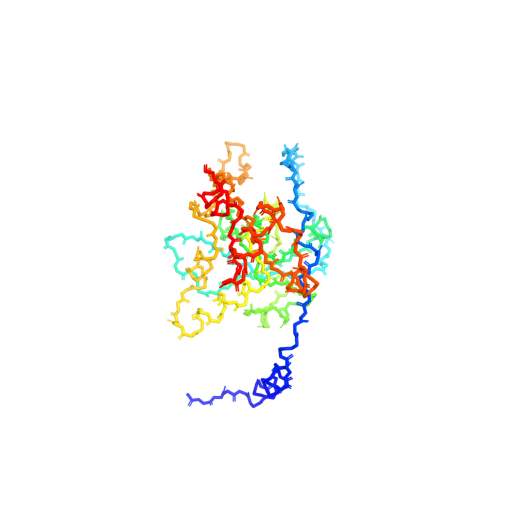1
ATOM 1320 O O . TYR A 1 178 ? 6.467 6.762 17.248 1.00 85.94 178 TYR A O 1
ATOM 1328 N N . ALA A 1 179 ? 7.925 5.026 17.337 1.00 86.25 179 ALA A N 1
ATOM 1329 C CA . ALA A 1 179 ? 8.728 5.362 16.172 1.00 86.25 179 ALA A CA 1
ATOM 1330 C C . ALA A 1 179 ? 8.729 4.195 15.182 1.00 86.25 179 ALA A C 1
ATOM 1332 O O . ALA A 1 179 ? 8.741 3.030 15.586 1.00 86.25 179 ALA A O 1
ATOM 1333 N N . TYR A 1 180 ? 8.710 4.514 13.889 1.00 87.50 180 TYR A N 1
ATOM 1334 C CA . TYR A 1 180 ? 8.883 3.534 12.824 1.00 87.50 180 TYR A CA 1
ATOM 1335 C C . TYR A 1 180 ? 10.364 3.414 12.472 1.00 87.50 180 TYR A C 1
ATOM 1337 O O . TYR A 1 180 ? 11.006 4.395 12.104 1.00 87.50 180 TYR A O 1
ATOM 1345 N N . GLU A 1 181 ? 10.894 2.205 12.578 1.00 87.44 181 GLU A N 1
ATOM 1346 C CA . GLU A 1 181 ? 12.235 1.853 12.140 1.00 87.44 181 GLU A CA 1
ATOM 1347 C C . GLU A 1 181 ? 12.132 1.171 10.766 1.00 87.44 181 GLU A C 1
ATOM 1349 O O . GLU A 1 181 ? 11.606 0.053 10.679 1.00 87.44 181 GLU A O 1
ATOM 1354 N N . PRO A 1 182 ? 12.570 1.831 9.678 1.00 78.44 182 PRO A N 1
ATOM 1355 C CA . PRO A 1 182 ? 12.481 1.264 8.340 1.00 78.44 182 PRO A CA 1
ATOM 1356 C C . PRO A 1 182 ? 13.399 0.039 8.190 1.00 78.44 182 PRO A C 1
ATOM 1358 O O . PRO A 1 182 ? 14.397 -0.086 8.905 1.00 78.44 182 PRO A O 1
ATOM 1361 N N . PRO A 1 183 ? 13.102 -0.867 7.243 1.00 76.12 183 PRO A N 1
ATOM 1362 C CA . PRO A 1 183 ? 13.965 -2.011 6.973 1.00 76.12 183 PRO A CA 1
ATOM 1363 C C . PRO A 1 183 ? 15.371 -1.566 6.544 1.00 76.12 183 PRO A C 1
ATOM 1365 O O . PRO A 1 183 ? 15.537 -0.621 5.773 1.00 76.12 183 PRO A O 1
ATOM 1368 N N . THR A 1 184 ? 16.397 -2.285 7.007 1.00 71.62 184 THR A N 1
ATOM 1369 C CA . THR A 1 184 ? 17.828 -2.004 6.761 1.00 71.62 184 THR A CA 1
ATOM 1370 C C . THR A 1 184 ? 18.290 -2.426 5.359 1.00 71.62 184 THR A C 1
ATOM 1372 O O . THR A 1 184 ? 19.383 -2.961 5.181 1.00 71.62 184 THR A O 1
ATOM 1375 N N . VAL A 1 185 ? 17.447 -2.259 4.346 1.00 67.94 185 VAL A N 1
ATOM 1376 C CA . VAL A 1 185 ? 17.733 -2.733 2.990 1.00 67.94 185 VAL A CA 1
ATOM 1377 C C . VAL A 1 185 ? 17.959 -1.525 2.107 1.00 67.94 185 VAL A C 1
ATOM 1379 O O . VAL A 1 185 ? 17.098 -0.653 1.993 1.00 67.94 185 VAL A O 1
ATOM 1382 N N . SER A 1 186 ? 19.129 -1.461 1.478 1.00 65.38 186 SER A N 1
ATOM 1383 C CA . SER A 1 186 ? 19.402 -0.435 0.484 1.00 65.38 186 SER A CA 1
ATOM 1384 C C . SER A 1 186 ? 18.578 -0.712 -0.779 1.00 65.38 186 SER A C 1
ATOM 1386 O O . SER A 1 186 ? 18.585 -1.838 -1.284 1.00 65.38 186 SER A O 1
ATOM 1388 N N . PRO A 1 187 ? 17.863 0.291 -1.316 1.00 64.94 187 PRO A N 1
ATOM 1389 C CA . PRO A 1 187 ? 17.120 0.115 -2.553 1.00 64.94 187 PRO A CA 1
ATOM 1390 C C . PRO A 1 187 ? 18.091 -0.218 -3.691 1.00 64.94 187 PRO A C 1
ATOM 1392 O O . PRO A 1 187 ? 19.076 0.489 -3.914 1.00 64.94 187 PRO A O 1
ATOM 1395 N N . VAL A 1 188 ? 17.808 -1.299 -4.419 1.00 70.06 188 VAL A N 1
ATOM 1396 C CA . VAL A 1 188 ? 18.548 -1.670 -5.629 1.00 70.06 188 VAL A CA 1
ATOM 1397 C C . VAL A 1 188 ? 17.760 -1.166 -6.827 1.00 70.06 188 VAL A C 1
ATOM 1399 O O . VAL A 1 188 ? 16.709 -1.703 -7.163 1.00 70.06 188 VAL A O 1
ATOM 1402 N N . THR A 1 189 ? 18.260 -0.123 -7.480 1.00 69.94 189 THR A N 1
ATOM 1403 C CA . THR A 1 189 ? 17.657 0.386 -8.715 1.00 69.94 189 THR A CA 1
ATOM 1404 C C . THR A 1 189 ? 18.201 -0.383 -9.916 1.00 69.94 189 THR A C 1
ATOM 1406 O O . THR A 1 189 ? 19.410 -0.407 -10.148 1.00 69.94 189 THR A O 1
ATOM 1409 N N . ALA A 1 190 ? 17.307 -0.968 -10.713 1.00 80.75 190 ALA A N 1
ATOM 1410 C CA . ALA A 1 190 ? 17.622 -1.481 -12.042 1.00 80.75 190 ALA A CA 1
ATOM 1411 C C . ALA A 1 190 ? 17.051 -0.524 -13.093 1.00 80.75 190 ALA A C 1
ATOM 1413 O O . ALA A 1 190 ? 15.879 -0.162 -13.035 1.00 80.75 190 ALA A O 1
ATOM 1414 N N . ARG A 1 191 ? 17.883 -0.106 -14.048 1.00 88.06 191 ARG A N 1
ATOM 1415 C CA . ARG A 1 191 ? 17.454 0.704 -15.193 1.00 88.06 191 ARG A CA 1
ATOM 1416 C C . ARG A 1 191 ? 17.286 -0.205 -16.394 1.00 88.06 191 ARG A C 1
ATOM 1418 O O . ARG A 1 191 ? 18.244 -0.876 -16.774 1.00 88.06 191 ARG A O 1
ATOM 1425 N N . TRP A 1 192 ? 16.087 -0.230 -16.957 1.00 91.38 192 TRP A N 1
ATOM 1426 C CA . TRP A 1 192 ? 15.781 -0.971 -18.173 1.00 91.38 192 TRP A CA 1
ATOM 1427 C C . TRP A 1 192 ? 15.941 -0.061 -19.380 1.00 91.38 192 TRP A C 1
ATOM 1429 O O . TRP A 1 192 ? 15.584 1.114 -19.341 1.00 91.38 192 TRP A O 1
ATOM 1439 N N . VAL A 1 193 ? 16.501 -0.613 -20.445 1.00 92.44 193 VAL A N 1
ATOM 1440 C CA . VAL A 1 193 ? 16.724 0.073 -21.710 1.00 92.44 193 VAL A CA 1
ATOM 1441 C C . VAL A 1 193 ? 16.010 -0.735 -22.781 1.00 92.44 193 VAL A C 1
ATOM 1443 O O . VAL A 1 193 ? 16.141 -1.956 -22.838 1.00 92.44 193 VAL A O 1
ATOM 1446 N N . SER A 1 194 ? 15.239 -0.055 -23.621 1.00 92.56 194 SER A N 1
ATOM 1447 C CA . SER A 1 194 ? 14.574 -0.642 -24.782 1.00 92.56 194 SER A CA 1
ATOM 1448 C C . SER A 1 194 ? 14.710 0.302 -25.972 1.00 92.56 194 SER A C 1
ATOM 1450 O O . SER A 1 194 ? 14.925 1.502 -25.788 1.00 92.56 194 SER A O 1
ATOM 1452 N N . LEU A 1 195 ? 14.628 -0.235 -27.191 1.00 92.50 195 LEU A N 1
ATOM 1453 C CA . LEU A 1 195 ? 14.599 0.604 -28.388 1.00 92.50 195 LEU A CA 1
ATOM 1454 C C . LEU A 1 195 ? 13.245 1.296 -28.508 1.00 92.50 195 LEU A C 1
ATOM 1456 O O . LEU A 1 195 ? 12.203 0.637 -28.503 1.00 92.50 195 LEU A O 1
ATOM 1460 N N . THR A 1 196 ? 13.292 2.613 -28.690 1.00 91.62 196 THR A N 1
ATOM 1461 C CA . THR A 1 196 ? 12.167 3.394 -29.209 1.00 91.62 196 THR A CA 1
ATOM 1462 C C . THR A 1 196 ? 11.910 3.037 -30.673 1.00 91.62 196 THR A C 1
ATOM 1464 O O . THR A 1 196 ? 12.764 2.435 -31.331 1.00 91.62 196 THR A O 1
ATOM 1467 N N . ASP A 1 197 ? 10.759 3.434 -31.214 1.00 88.06 197 ASP A N 1
ATOM 1468 C CA . ASP A 1 197 ? 10.439 3.197 -32.628 1.00 88.06 197 ASP A CA 1
ATOM 1469 C C . ASP A 1 197 ? 11.471 3.839 -33.567 1.00 88.06 197 ASP A C 1
ATOM 1471 O O . ASP A 1 197 ? 11.969 3.186 -34.484 1.00 88.06 197 ASP A O 1
ATOM 1475 N N . GLU A 1 198 ? 11.895 5.072 -33.273 1.00 88.56 198 GLU A N 1
ATOM 1476 C CA . GLU A 1 198 ? 12.985 5.735 -34.000 1.00 88.56 198 GLU A CA 1
ATOM 1477 C C . GLU A 1 198 ? 14.301 4.956 -33.882 1.00 88.56 198 GLU A C 1
ATOM 1479 O O . GLU A 1 198 ? 14.986 4.738 -34.881 1.00 88.56 198 GLU A O 1
ATOM 1484 N N . GLY A 1 199 ? 14.622 4.463 -32.681 1.00 86.12 199 GLY A N 1
ATOM 1485 C CA . GLY A 1 199 ? 15.817 3.662 -32.422 1.00 86.12 199 GLY A CA 1
ATOM 1486 C C . GLY A 1 199 ? 15.851 2.344 -33.199 1.00 86.12 199 GLY A C 1
ATOM 1487 O O . GLY A 1 199 ? 16.931 1.894 -33.566 1.00 86.12 199 GLY A O 1
ATOM 1488 N N . ARG A 1 200 ? 14.693 1.742 -33.507 1.00 87.62 200 ARG A N 1
ATOM 1489 C CA . ARG A 1 200 ? 14.604 0.537 -34.357 1.00 87.62 200 ARG A CA 1
ATOM 1490 C C . ARG A 1 200 ? 14.924 0.827 -35.821 1.00 87.62 200 ARG A C 1
ATOM 1492 O O . ARG A 1 200 ? 15.461 -0.039 -36.501 1.00 87.62 200 ARG A O 1
ATOM 1499 N N . SER A 1 201 ? 14.577 2.021 -36.297 1.00 89.81 201 SER A N 1
ATOM 1500 C CA . SER A 1 201 ? 14.859 2.479 -37.665 1.00 89.81 201 SER A CA 1
ATOM 1501 C C . SER A 1 201 ? 16.217 3.170 -37.820 1.00 89.81 201 SER A C 1
ATOM 1503 O O . SER A 1 201 ? 16.606 3.534 -38.927 1.00 89.81 201 SER A O 1
ATOM 1505 N N . PHE A 1 202 ? 16.932 3.386 -36.714 1.00 90.25 202 PHE A N 1
ATOM 1506 C CA . PHE A 1 202 ? 18.219 4.058 -36.721 1.00 90.25 202 PHE A CA 1
ATOM 1507 C C . PHE A 1 202 ? 19.306 3.133 -37.269 1.00 90.25 202 PHE A C 1
ATOM 1509 O O . PHE A 1 202 ? 19.593 2.086 -36.692 1.00 90.25 202 PHE A O 1
ATOM 1516 N N . GLU A 1 203 ? 19.955 3.559 -38.350 1.00 90.31 203 GLU A N 1
ATOM 1517 C CA . GLU A 1 203 ? 21.091 2.860 -38.946 1.00 90.31 203 GLU A CA 1
ATOM 1518 C C . GLU A 1 203 ? 22.402 3.565 -38.561 1.00 90.31 203 GLU A C 1
ATOM 1520 O O . GLU A 1 203 ? 22.712 4.643 -39.082 1.00 90.31 203 GLU A O 1
ATOM 1525 N N . PRO A 1 204 ? 23.199 2.999 -37.635 1.00 90.75 204 PRO A N 1
ATOM 1526 C CA . PRO A 1 204 ? 24.464 3.601 -37.248 1.00 90.75 204 PRO A CA 1
ATOM 1527 C C . PRO A 1 204 ? 25.481 3.528 -38.391 1.00 90.75 204 PRO A C 1
ATOM 1529 O O . PRO A 1 204 ? 25.515 2.566 -39.159 1.00 90.75 204 PRO A O 1
ATOM 1532 N N . ALA A 1 205 ? 26.394 4.501 -38.445 1.00 92.62 205 ALA A N 1
ATOM 1533 C CA . ALA A 1 205 ? 27.495 4.477 -39.404 1.00 92.62 205 ALA A CA 1
ATOM 1534 C C . ALA A 1 205 ? 28.359 3.211 -39.241 1.00 92.62 205 ALA A C 1
ATOM 1536 O O . ALA A 1 205 ? 28.546 2.705 -38.134 1.00 92.62 205 ALA A O 1
ATOM 1537 N N . GLU A 1 206 ? 28.978 2.744 -40.328 1.00 89.25 206 GLU A N 1
ATOM 1538 C CA . GLU A 1 206 ? 29.745 1.488 -40.341 1.00 89.25 206 GLU A CA 1
ATOM 1539 C C . GLU A 1 206 ? 30.828 1.427 -39.247 1.00 89.25 206 GLU A C 1
ATOM 1541 O O . GLU A 1 206 ? 31.003 0.396 -38.594 1.00 89.25 206 GLU A O 1
ATOM 1546 N N . ARG A 1 207 ? 31.499 2.562 -39.000 1.00 92.62 207 ARG A N 1
ATOM 1547 C CA . ARG A 1 207 ? 32.572 2.724 -38.002 1.00 92.62 207 ARG A CA 1
ATOM 1548 C C . ARG A 1 207 ? 32.066 2.910 -36.567 1.00 92.62 207 ARG A C 1
ATOM 1550 O O . ARG A 1 207 ? 32.869 2.891 -35.637 1.00 92.62 207 ARG A O 1
ATOM 1557 N N . ALA A 1 208 ? 30.762 3.089 -36.359 1.00 91.56 208 ALA A N 1
ATOM 1558 C CA . ALA A 1 208 ? 30.163 3.303 -35.045 1.00 91.56 208 ALA A CA 1
ATOM 1559 C C . ALA A 1 208 ? 29.908 1.973 -34.315 1.00 91.56 208 ALA A C 1
ATOM 1561 O O . ALA A 1 208 ? 28.775 1.626 -33.983 1.00 91.56 208 ALA A O 1
ATOM 1562 N N . VAL A 1 209 ? 30.985 1.227 -34.051 1.00 88.56 209 VAL A N 1
ATOM 1563 C CA . VAL A 1 209 ? 30.944 -0.139 -33.495 1.00 88.56 209 VAL A CA 1
ATOM 1564 C C . VAL A 1 209 ? 30.072 -0.225 -32.236 1.00 88.56 209 VAL A C 1
ATOM 1566 O O . VAL A 1 209 ? 29.180 -1.065 -32.174 1.00 88.56 209 VAL A O 1
ATOM 1569 N N . ARG A 1 210 ? 30.237 0.706 -31.284 1.00 87.69 210 ARG A N 1
ATOM 1570 C CA . ARG A 1 210 ? 29.453 0.726 -30.034 1.00 87.69 210 ARG A CA 1
ATOM 1571 C C . ARG A 1 210 ? 27.957 0.949 -30.252 1.00 87.69 210 ARG A C 1
ATOM 1573 O O . ARG A 1 210 ? 27.147 0.330 -29.574 1.00 87.69 210 ARG A O 1
ATOM 1580 N N . GLN A 1 211 ? 27.583 1.831 -31.180 1.00 89.69 211 GLN A N 1
ATOM 1581 C CA . GLN A 1 211 ? 26.170 2.081 -31.482 1.00 89.69 211 GLN A CA 1
ATOM 1582 C C . GLN A 1 211 ? 25.543 0.847 -32.129 1.00 89.69 211 GLN A C 1
ATOM 1584 O O . GLN A 1 211 ? 24.456 0.448 -31.736 1.00 89.69 211 GLN A O 1
ATOM 1589 N N . ARG A 1 212 ? 26.257 0.189 -33.051 1.00 90.94 212 ARG A N 1
ATOM 1590 C CA . ARG A 1 212 ? 25.796 -1.051 -33.690 1.00 90.94 212 ARG A CA 1
ATOM 1591 C C . ARG A 1 212 ? 25.588 -2.175 -32.679 1.00 90.94 212 ARG A C 1
ATOM 1593 O O . ARG A 1 212 ? 24.518 -2.765 -32.670 1.00 90.94 212 ARG A O 1
ATOM 1600 N N . GLN A 1 213 ? 26.555 -2.407 -31.790 1.00 88.38 213 GLN A N 1
ATOM 1601 C CA . GLN A 1 213 ? 26.431 -3.425 -30.742 1.00 88.38 213 GLN A CA 1
ATOM 1602 C C . GLN A 1 213 ? 25.281 -3.114 -29.771 1.00 88.38 213 GLN A C 1
ATOM 1604 O O . GLN A 1 213 ? 24.613 -4.025 -29.297 1.00 88.38 213 GLN A O 1
ATOM 1609 N N . LEU A 1 214 ? 25.042 -1.835 -29.457 1.00 90.69 214 LEU A N 1
ATOM 1610 C CA . LEU A 1 214 ? 23.926 -1.426 -28.602 1.00 90.69 214 LEU A CA 1
ATOM 1611 C C . LEU A 1 214 ? 22.571 -1.675 -29.278 1.00 90.69 214 LEU A C 1
ATOM 1613 O O . LEU A 1 214 ? 21.683 -2.241 -28.646 1.00 90.69 214 LEU A O 1
ATOM 1617 N N . ILE A 1 215 ? 22.423 -1.295 -30.551 1.00 91.31 215 ILE A N 1
ATOM 1618 C CA . ILE A 1 215 ? 21.208 -1.574 -31.330 1.00 91.31 215 ILE A CA 1
ATOM 1619 C C . ILE A 1 215 ? 20.982 -3.087 -31.450 1.00 91.31 215 ILE A C 1
ATOM 1621 O O . ILE A 1 215 ? 19.871 -3.555 -31.218 1.00 91.31 215 ILE A O 1
ATOM 1625 N N . GLU A 1 216 ? 22.028 -3.859 -31.746 1.00 88.75 216 GLU A N 1
ATOM 1626 C CA . GLU A 1 216 ? 21.962 -5.320 -31.843 1.00 88.75 216 GLU A CA 1
ATOM 1627 C C . GLU A 1 216 ? 21.524 -5.957 -30.518 1.00 88.75 216 GLU A C 1
ATOM 1629 O O . GLU A 1 216 ? 20.564 -6.726 -30.501 1.00 88.75 216 GLU A O 1
ATOM 1634 N N . ALA A 1 217 ? 22.141 -5.578 -29.395 1.00 89.12 217 ALA A N 1
ATOM 1635 C CA . ALA A 1 217 ? 21.777 -6.097 -28.077 1.00 89.12 217 ALA A CA 1
ATOM 1636 C C . ALA A 1 217 ? 20.311 -5.800 -27.714 1.00 89.12 217 ALA A C 1
ATOM 1638 O O . ALA A 1 217 ? 19.612 -6.669 -27.195 1.00 89.12 217 ALA A O 1
ATOM 1639 N N . LEU A 1 218 ? 19.827 -4.592 -28.020 1.00 91.19 218 LEU A N 1
ATOM 1640 C CA . LEU A 1 218 ? 18.450 -4.190 -27.725 1.00 91.19 218 LEU A CA 1
ATOM 1641 C C . LEU A 1 218 ? 17.421 -4.706 -28.746 1.00 91.19 218 LEU A C 1
ATOM 1643 O O . LEU A 1 218 ? 16.219 -4.666 -28.476 1.00 91.19 218 LEU A O 1
ATOM 1647 N N . SER A 1 219 ? 17.857 -5.206 -29.908 1.00 89.44 219 SER A N 1
ATOM 1648 C CA . SER A 1 219 ? 16.960 -5.776 -30.924 1.00 89.44 219 SER A CA 1
ATOM 1649 C C . SER A 1 219 ? 16.264 -7.057 -30.444 1.00 89.44 219 SER A C 1
ATOM 1651 O O . SER A 1 219 ? 15.139 -7.341 -30.856 1.00 89.44 219 SER A O 1
ATOM 1653 N N . CYS A 1 220 ? 16.891 -7.775 -29.507 1.00 85.31 220 CYS A N 1
ATOM 1654 C CA . CYS A 1 220 ? 16.360 -8.981 -28.871 1.00 85.31 220 CYS A CA 1
ATOM 1655 C C . CYS A 1 220 ? 15.322 -8.692 -27.769 1.00 85.31 220 CYS A C 1
ATOM 1657 O O . CYS A 1 220 ? 14.677 -9.622 -27.287 1.00 85.31 220 CYS A O 1
ATOM 1659 N N . GLY A 1 221 ? 15.148 -7.427 -27.368 1.00 89.31 221 GLY A N 1
ATOM 1660 C CA . GLY A 1 221 ? 14.199 -7.000 -26.341 1.00 89.31 221 GLY A CA 1
ATOM 1661 C C . GLY A 1 221 ? 14.810 -6.062 -25.293 1.00 89.31 221 GLY A C 1
ATOM 1662 O O . GLY A 1 221 ? 15.988 -5.711 -25.375 1.00 89.31 221 GLY A O 1
ATOM 1663 N N . PRO A 1 222 ? 14.008 -5.623 -24.305 1.00 92.31 222 PRO A N 1
ATOM 1664 C CA . PRO A 1 222 ? 14.495 -4.798 -23.206 1.00 92.31 222 PRO A CA 1
ATOM 1665 C C . PRO A 1 222 ? 15.549 -5.534 -22.374 1.00 92.31 222 PRO A C 1
ATOM 1667 O O . PRO A 1 222 ? 15.348 -6.687 -21.998 1.00 92.31 222 PRO A O 1
ATOM 1670 N N . VAL A 1 223 ? 16.636 -4.845 -22.031 1.00 92.12 223 VAL A N 1
ATOM 1671 C CA . VAL A 1 223 ? 17.688 -5.354 -21.133 1.00 92.12 223 VAL A CA 1
ATOM 1672 C C . VAL A 1 223 ? 18.014 -4.314 -20.071 1.00 92.12 223 VAL A C 1
ATOM 1674 O O . VAL A 1 223 ? 17.745 -3.121 -20.237 1.00 92.12 223 VAL A O 1
ATOM 1677 N N . THR A 1 224 ? 18.623 -4.729 -18.969 1.00 91.75 224 THR A N 1
ATOM 1678 C CA . THR A 1 224 ? 19.077 -3.781 -17.950 1.00 91.75 224 THR A CA 1
ATOM 1679 C C . THR A 1 224 ? 20.382 -3.096 -18.364 1.00 91.75 224 THR A C 1
ATOM 1681 O O . THR A 1 224 ? 21.229 -3.680 -19.039 1.00 91.75 224 THR A O 1
ATOM 1684 N N . THR A 1 225 ? 20.625 -1.866 -17.898 1.00 88.56 225 THR A N 1
ATOM 1685 C CA . THR A 1 225 ? 21.907 -1.167 -18.117 1.00 88.56 225 THR A CA 1
ATOM 1686 C C . THR A 1 225 ? 23.094 -1.974 -17.583 1.00 88.56 225 THR A C 1
ATOM 1688 O O . THR A 1 225 ? 24.191 -1.907 -18.129 1.00 88.56 225 THR A O 1
ATOM 1691 N N . ARG A 1 226 ? 22.886 -2.762 -16.520 1.00 87.31 226 ARG A N 1
ATOM 1692 C CA . ARG A 1 226 ? 23.916 -3.642 -15.959 1.00 87.31 226 ARG A CA 1
ATOM 1693 C C . ARG A 1 226 ? 24.274 -4.770 -16.923 1.00 87.31 226 ARG A C 1
ATOM 1695 O O . ARG A 1 226 ? 25.457 -4.991 -17.149 1.00 87.31 226 ARG A O 1
ATOM 1702 N N . GLU A 1 227 ? 23.281 -5.460 -17.478 1.00 89.25 227 GLU A N 1
ATOM 1703 C CA . GLU A 1 227 ? 23.497 -6.501 -18.492 1.00 89.25 227 GLU A CA 1
ATOM 1704 C C . GLU A 1 227 ? 24.144 -5.915 -19.743 1.00 89.25 227 GLU A C 1
ATOM 1706 O O . GLU A 1 227 ? 25.125 -6.463 -20.233 1.00 89.25 227 GLU A O 1
ATOM 1711 N N . LEU A 1 228 ? 23.669 -4.752 -20.195 1.00 87.50 228 LEU A N 1
ATOM 1712 C CA . LEU A 1 228 ? 24.233 -4.069 -21.354 1.00 87.50 228 LEU A CA 1
ATOM 1713 C C . LEU A 1 228 ? 25.709 -3.708 -21.138 1.00 87.50 228 LEU A C 1
ATOM 1715 O O . LEU A 1 228 ? 26.527 -3.940 -22.019 1.00 87.50 228 LEU A O 1
ATOM 1719 N N . ASN A 1 229 ? 26.084 -3.217 -19.954 1.00 87.00 229 ASN A N 1
ATOM 1720 C CA . ASN A 1 229 ? 27.488 -2.959 -19.624 1.00 87.00 229 ASN A CA 1
ATOM 1721 C C . ASN A 1 229 ? 28.331 -4.243 -19.550 1.00 87.00 229 ASN A C 1
ATOM 1723 O O . ASN A 1 229 ? 29.501 -4.204 -19.906 1.00 87.00 229 ASN A O 1
ATOM 1727 N N . LEU A 1 230 ? 27.760 -5.369 -19.105 1.00 86.06 230 LEU A N 1
ATOM 1728 C CA . LEU A 1 230 ? 28.452 -6.666 -19.078 1.00 86.06 230 LEU A CA 1
ATOM 1729 C C . LEU A 1 230 ? 28.668 -7.250 -20.480 1.00 86.06 230 LEU A C 1
ATOM 1731 O O . LEU A 1 230 ? 29.642 -7.958 -20.692 1.00 86.06 230 LEU A O 1
ATOM 1735 N N . MET A 1 231 ? 27.772 -6.964 -21.426 1.00 79.06 231 MET A N 1
ATOM 1736 C CA . MET A 1 231 ? 27.906 -7.391 -22.824 1.00 79.06 231 MET A CA 1
ATOM 1737 C C . MET A 1 231 ? 28.908 -6.536 -23.616 1.00 79.06 231 MET A C 1
ATOM 1739 O O . MET A 1 231 ? 29.387 -6.974 -24.658 1.00 79.06 231 MET A O 1
ATOM 1743 N N . GLN A 1 232 ? 29.193 -5.316 -23.147 1.00 68.88 232 GLN A N 1
ATOM 1744 C CA . GLN A 1 232 ? 29.982 -4.297 -23.858 1.00 68.88 232 GLN A CA 1
ATOM 1745 C C . GLN A 1 232 ? 31.336 -3.977 -23.192 1.00 68.88 232 GLN A C 1
ATOM 1747 O O . GLN A 1 232 ? 32.062 -3.111 -23.690 1.00 68.88 232 GLN A O 1
ATOM 1752 N N . GLY A 1 233 ? 31.639 -4.606 -22.051 1.00 58.81 233 GLY A N 1
ATOM 1753 C CA . GLY A 1 233 ? 32.894 -4.467 -21.299 1.00 58.81 233 GLY A CA 1
ATOM 1754 C C . GLY A 1 233 ? 33.852 -5.609 -21.582 1.00 58.81 233 GLY A C 1
ATOM 1755 O O . GLY A 1 233 ? 35.057 -5.313 -21.731 1.00 58.81 233 GLY A O 1
#

Foldseek 3Di:
DDDPDVVVVVVVVVPVPPPPPDDDDPDPPPPPPPDDDDDDDDDDDDPPPFDFQKKFFWAFQDPVDLAQGTAIAGEGPVCPVVPDAQFWFWDDDPPDTGIIGGLDMGRDQCPDPPRNPPDPVPHHHTPGGADHRQADNVQSVQLVVCCVVVVGRSSVSSQVSGPPQGAWGWDQDPVRDIHTGGGPDDDDDWAKDAADPVLQVDDDDPPPVLSVLVSVVRVVHIDTPVVSVVSVD

Secondary structure (DSSP, 8-state):
-----HHHHHHHHHHHTT-----PPP-TTSS---PPPPPP-------TT---SEEEEEEE--TTS---S-EEEEE-GGGTTT--TT-EEEEEETTEEEEEEEEEEESSGGGSTT-TT--GGGPEEP-EEEES-SS-HHHHHHHHHHHHHHT--HHHHHHTTSPTT---EEEE-TTS-EEEE--S-------EE---HHHHH----TT-HHHHHHHHHHHT--EEHHHHHHHH-

InterPro domains:
  IPR041222 Primosomal protein N', 3' DNA-binding domain [PF17764] (58-163)
  IPR042115 Primosomal protein N', 3' DNA-binding domain superfamily [G3DSA:3.40.1440.60] (55-171)

Organism: NCBI:txid445975

pLDDT: mean 77.19, std 22.55, range [23.16, 97.19]

Sequence (233 aa):
MRHLDEQQLSLLDGLAERDDVRGGAPDEADEAHRAAPCAASPACASRDGAQAVAYVSVVIDIPARALSEPFAYAVEPEHEESCQVGVTVLVPFGRRVEAGYVVARARSLDELPGARGVDPSRVKRIRDVAAAPAFSSASARLAFWMSRQYVAPLSECLRLLLPPGGAGKVVRGEDGSYAYEPPTVSPVTARWVSLTDEGRSFEPAERAVRQRQLIEALSCGPVTTRELNLMQG